Protein 6XJ6 (pdb70)

Nearest PDB structures (foldseek):
  6xj6-assembly1_A  TM=1.004E+00  e=5.005E-62  Campylobacter jejuni subsp. jejuni 81-176
  6xj7-assembly2_B  TM=9.807E-01  e=6.276E-58  Campylobacter jejuni subsp. jejuni 81-176
  4y4v-assembly1_A  TM=9.297E-01  e=5.051E-32  Helicobacter pylori 26695
  8ikr-assembly1_A  TM=6.208E-01  e=3.956E-08  Escherichia coli 908519
  3bb9-assembly1_A  TM=7.121E-01  e=6.785E-02  Shewanella frigidimarina NCIMB 400

Organism: Campylobacter jejuni subsp. jejuni serotype O:23/36 (strain 81-176) (NCBI:txid354242)

Radius of gyration: 20.13 Å; Cα contacts (8 Å, |Δi|>4): 647; chains: 1; bounding box: 51×55×45 Å

Secondary structure (DSSP, 8-state):
-TT-HHHHHHHHTT---TT-EESS-EEEEEEETTTTEEEEEEEETTEEEEEEEEES-B--BSS---STTS-BPPPEEEEB---B--S-GGG-S-BEEB--S-HHHHHTT------EEE---TT-----TTTSTT-EE--HHHHHHHHHHHTTS-EEEEEESSS-----HHHHHHHHHHHHHHHHHHHTT-HHHHHTTB-TTT---TT---HHHHHHHHHHHHTT------EEEEEEEEE---SSS--EEEEEEEEEEEETTEEEEEEEEEEEEE-TTS-EEEEEE-

Sequence (286 aa):
SHMQKDFWLSEIGDKNISLGYYDDNVAIVLTNKTDKILRVYSSYEDGKIRKDFEQKEIITGLMGDKKIEGDLKTPVGFYELGRKFNPGDPYYGPFAFATTYPNLLDKVQGKTGGGIWIHGYPLDGSRRLDEFKTRGCIALFNNNNLEKFAQVVQDKKVFVMTEEKEKIRAKKDQIASLLADLFTWKLAWTNSDTNTYLSFYDEQEEFKRFDKMKFEQFASMKKSIFSRKEDKKIKFSDINIISPYPNLENETMYRISFYEDYYTKNYQFRGDKILYVKIDSKGKMKILAEQ

Structure (mmCIF, N/CA/C/O backbone):
data_6XJ6
#
_entry.id   6XJ6
#
_cell.length_a   47.451
_cell.length_b   71.942
_cell.length_c   91.691
_cell.angle_alpha   90.000
_cell.angle_beta   90.000
_cell.angle_gamma   90.000
#
_symmetry.space_group_name_H-M   'P 21 21 21'
#
loop_
_entity.id
_entity.type
_entity.pdbx_description
1 polymer Pgp2
2 water water
#
loop_
_atom_site.group_PDB
_atom_site.id
_atom_site.type_symbol
_atom_site.label_atom_id
_atom_site.label_alt_id
_atom_site.label_comp_id
_atom_site.label_asym_id
_atom_site.label_entity_id
_atom_site.label_seq_id
_atom_site.pdbx_PDB_ins_code
_atom_site.Cartn_x
_atom_site.Cartn_y
_atom_site.Cartn_z
_atom_site.occupancy
_atom_site.B_iso_or_equiv
_atom_site.auth_seq_id
_atom_site.auth_comp_id
_atom_site.auth_asym_id
_atom_site.auth_atom_id
_atom_site.pdbx_PDB_model_num
ATOM 1 N N . SER A 1 2 ? 0.462 30.463 35.558 1.00 36.68 40 SER A N 1
ATOM 2 C CA . SER A 1 2 ? 1.659 31.260 35.312 1.00 33.57 40 SER A CA 1
ATOM 3 C C . SER A 1 2 ? 2.261 31.751 36.619 1.00 25.86 40 SER A C 1
ATOM 4 O O . SER A 1 2 ? 3.479 31.863 36.752 1.00 24.82 40 SER A O 1
ATOM 12 N N . HIS A 1 3 ? 1.399 32.050 37.589 1.00 26.74 41 HIS A N 1
ATOM 13 C CA . HIS A 1 3 ? 1.873 32.586 38.860 1.00 26.99 41 HIS A CA 1
ATOM 14 C C . HIS A 1 3 ? 2.722 31.595 39.642 1.00 24.42 41 HIS A C 1
ATOM 15 O O . HIS A 1 3 ? 3.390 31.999 40.599 1.00 23.23 41 HIS A O 1
ATOM 29 N N . MET A 1 4 ? 2.726 30.321 39.263 1.00 22.18 42 MET A N 1
ATOM 30 C CA . MET A 1 4 ? 3.565 29.335 39.925 1.00 20.49 42 MET A CA 1
ATOM 31 C C . MET A 1 4 ? 4.892 29.119 39.211 1.00 20.10 42 MET A C 1
ATOM 32 O O . MET A 1 4 ? 5.657 28.235 39.605 1.00 22.33 42 MET A O 1
ATOM 46 N N . GLN A 1 5 ? 5.190 29.910 38.181 1.00 19.82 43 GLN A N 1
ATOM 47 C CA . GLN A 1 5 ? 6.425 29.776 37.429 1.00 20.95 43 GLN A CA 1
ATOM 48 C C . GLN A 1 5 ? 7.350 30.945 37.746 1.00 19.73 43 GLN A C 1
ATOM 49 O O . GLN A 1 5 ? 6.970 32.110 37.592 1.00 21.19 43 GLN A O 1
ATOM 63 N N . LYS A 1 6 ? 8.570 30.627 38.177 1.00 20.87 44 LYS A N 1
ATOM 64 C CA . LYS A 1 6 ? 9.555 31.663 38.464 1.00 19.30 44 LYS A CA 1
ATOM 65 C C . LYS A 1 6 ? 9.743 32.608 37.283 1.00 20.30 44 LYS A C 1
ATOM 66 O O . LYS A 1 6 ? 9.864 33.826 37.463 1.00 19.22 44 LYS A O 1
ATOM 85 N N . ASP A 1 7 ? 9.794 32.071 36.065 1.00 19.85 45 ASP A N 1
ATOM 86 C CA . ASP A 1 7 ? 10.114 32.921 34.927 1.00 19.66 45 ASP A CA 1
ATOM 87 C C . ASP A 1 7 ? 8.991 33.891 34.598 1.00 19.05 45 ASP A C 1
ATOM 88 O O . ASP A 1 7 ? 9.248 34.937 33.989 1.00 21.39 45 ASP A O 1
ATOM 97 N N . PHE A 1 8 ? 7.753 33.574 34.977 1.00 21.06 46 PHE A N 1
ATOM 98 C CA . PHE A 1 8 ? 6.692 34.560 34.844 1.00 19.58 46 PHE A CA 1
ATOM 99 C C . PHE A 1 8 ? 7.009 35.782 35.691 1.00 18.64 46 PHE A C 1
ATOM 100 O O . PHE A 1 8 ? 6.910 36.925 35.229 1.00 21.24 46 PHE A O 1
ATOM 117 N N . TRP A 1 9 ? 7.415 35.553 36.939 1.00 18.63 47 TRP A N 1
ATOM 118 C CA . TRP A 1 9 ? 7.729 36.664 37.823 1.00 17.82 47 TRP A CA 1
ATOM 119 C C . TRP A 1 9 ? 8.987 37.398 37.381 1.00 19.16 47 TRP A C 1
ATOM 120 O O . TRP A 1 9 ? 9.067 38.622 37.513 1.00 21.18 47 TRP A O 1
ATOM 141 N N . LEU A 1 10 ? 9.977 36.682 36.843 1.00 19.83 48 LEU A N 1
ATOM 142 C CA . LEU A 1 10 ? 11.136 37.375 36.291 1.00 21.03 48 LEU A CA 1
ATOM 143 C C . LEU A 1 10 ? 10.705 38.357 35.213 1.00 21.13 48 LEU A C 1
ATOM 144 O O . LEU A 1 10 ? 11.191 39.492 35.165 1.00 23.10 48 LEU A O 1
ATOM 160 N N . SER A 1 11 ? 9.772 37.940 34.356 1.00 21.64 49 SER A N 1
ATOM 161 C CA . SER A 1 11 ? 9.278 38.816 33.300 1.00 22.10 49 SER A CA 1
ATOM 162 C C . SER A 1 11 ? 8.527 40.007 33.882 1.00 22.98 49 SER A C 1
ATOM 163 O O . SER A 1 11 ? 8.693 41.141 33.416 1.00 25.84 49 SER A O 1
ATOM 171 N N . GLU A 1 12 ? 7.702 39.770 34.907 1.00 22.37 50 GLU A N 1
ATOM 172 C CA . GLU A 1 12 ? 6.958 40.858 35.530 1.00 23.79 50 GLU A CA 1
ATOM 173 C C . GLU A 1 12 ? 7.897 41.863 36.181 1.00 21.95 50 GLU A C 1
ATOM 174 O O . GLU A 1 12 ? 7.676 43.078 36.092 1.00 24.79 50 GLU A O 1
ATOM 186 N N . ILE A 1 13 ? 8.945 41.374 36.848 1.00 22.18 51 ILE A N 1
ATOM 187 C CA . ILE A 1 13 ? 9.901 42.262 37.502 1.00 21.84 51 ILE A CA 1
ATOM 188 C C . ILE A 1 13 ? 10.673 43.069 36.469 1.00 24.16 51 ILE A C 1
ATOM 189 O O . ILE A 1 13 ? 10.923 44.266 36.656 1.00 25.65 51 ILE A O 1
ATOM 205 N N . GLY A 1 14 ? 11.070 42.430 35.373 1.00 26.14 52 GLY A N 1
ATOM 206 C CA . GLY A 1 14 ? 11.802 43.143 34.344 1.00 27.85 52 GLY A CA 1
ATOM 207 C C . GLY A 1 14 ? 13.056 43.785 34.897 1.00 26.48 52 GLY A C 1
ATOM 208 O O . GLY A 1 14 ? 13.805 43.185 35.676 1.00 26.19 52 GLY A O 1
ATOM 212 N N . ASP A 1 15 ? 13.289 45.034 34.497 1.00 29.24 53 ASP A N 1
ATOM 213 C CA . ASP A 1 15 ? 14.475 45.775 34.900 1.00 29.26 53 ASP A CA 1
ATOM 214 C C . ASP A 1 15 ? 14.229 46.652 36.121 1.00 27.77 53 ASP A C 1
ATOM 215 O O . ASP A 1 15 ? 15.021 47.558 36.394 1.00 28.99 53 ASP A O 1
ATOM 224 N N . LYS A 1 16 ? 13.156 46.396 36.863 1.00 23.96 54 LYS A N 1
ATOM 225 C CA . LYS A 1 16 ? 12.852 47.200 38.037 1.00 22.18 54 LYS A CA 1
ATOM 226 C C . LYS A 1 16 ? 13.938 47.050 39.094 1.00 22.60 54 LYS A C 1
ATOM 227 O O . LYS A 1 16 ? 14.571 46.000 39.227 1.00 23.41 54 LYS A O 1
ATOM 246 N N . ASN A 1 17 ? 14.150 48.124 39.849 1.00 21.32 55 ASN A N 1
ATOM 247 C CA . ASN A 1 17 ? 15.059 48.094 40.989 1.00 20.79 55 ASN A CA 1
ATOM 248 C C . ASN A 1 17 ? 14.287 47.514 42.165 1.00 20.90 55 ASN A C 1
ATOM 249 O O . ASN A 1 17 ? 13.499 48.209 42.813 1.00 19.64 55 ASN A O 1
ATOM 260 N N . ILE A 1 18 ? 14.501 46.228 42.424 1.00 20.19 56 ILE A N 1
ATOM 261 C CA . ILE A 1 18 ? 13.840 45.527 43.514 1.00 18.72 56 ILE A CA 1
ATOM 262 C C . ILE A 1 18 ? 14.785 45.310 44.695 1.00 19.43 56 ILE A C 1
ATOM 263 O O . ILE A 1 18 ? 14.491 44.514 45.589 1.00 19.20 56 ILE A O 1
ATOM 279 N N . SER A 1 19 ? 15.907 46.032 44.727 1.00 19.04 57 SER A N 1
ATOM 280 C CA . SER A 1 19 ? 16.946 45.768 45.721 1.00 18.80 57 SER A CA 1
ATOM 281 C C . SER A 1 19 ? 16.463 45.993 47.151 1.00 17.95 57 SER A C 1
ATOM 282 O O . SER A 1 19 ? 16.994 45.375 48.083 1.00 18.98 57 SER A O 1
ATOM 290 N N . LEU A 1 20 ? 15.495 46.887 47.356 1.00 18.47 58 LEU A N 1
ATOM 291 C CA . LEU A 1 20 ? 14.903 47.090 48.674 1.00 16.95 58 LEU A CA 1
ATOM 292 C C . LEU A 1 20 ? 13.533 46.441 48.796 1.00 15.98 58 LEU A C 1
ATOM 293 O O . LEU A 1 20 ? 12.802 46.726 49.755 1.00 15.86 58 LEU A O 1
ATOM 309 N N . GLY A 1 21 ? 13.188 45.565 47.866 1.00 15.06 59 GLY A N 1
ATOM 310 C CA . GLY A 1 21 ? 11.906 44.892 47.841 1.00 15.81 59 GLY A CA 1
ATOM 311 C C . GLY A 1 21 ? 11.148 45.162 46.552 1.00 14.97 59 GLY A C 1
ATOM 312 O O . GLY A 1 21 ? 11.470 46.058 45.774 1.00 16.71 59 GLY A O 1
ATOM 316 N N . TYR A 1 22 ? 10.108 44.356 46.362 1.00 15.67 60 TYR A N 1
ATOM 317 C CA . TYR A 1 22 ? 9.193 44.447 45.230 1.00 15.91 60 TYR A CA 1
ATOM 318 C C . TYR A 1 22 ? 7.811 44.693 45.820 1.00 16.36 60 TYR A C 1
ATOM 319 O O . TYR A 1 22 ? 7.305 43.860 46.581 1.00 16.97 60 TYR A O 1
ATOM 337 N N . TYR A 1 23 ? 7.222 45.844 45.504 1.00 16.70 61 TYR A N 1
ATOM 338 C CA . TYR A 1 23 ? 6.017 46.324 46.166 1.00 16.54 61 TYR A CA 1
ATOM 339 C C . TYR A 1 23 ? 4.897 46.549 45.160 1.00 17.87 61 TYR A C 1
ATOM 340 O O . TYR A 1 23 ? 5.116 47.068 44.060 1.00 20.17 61 TYR A O 1
ATOM 358 N N . ASP A 1 24 ? 3.680 46.198 45.567 1.00 18.61 62 ASP A N 1
ATOM 359 C CA . ASP A 1 24 ? 2.543 46.333 44.667 1.00 19.38 62 ASP A CA 1
ATOM 360 C C . ASP A 1 24 ? 2.194 47.792 44.403 1.00 21.37 62 ASP A C 1
ATOM 361 O O . ASP A 1 24 ? 1.712 48.121 43.314 1.00 25.80 62 ASP A O 1
ATOM 370 N N . ASP A 1 25 ? 2.444 48.680 45.365 1.00 24.50 63 ASP A N 1
ATOM 371 C CA . ASP A 1 25 ? 2.185 50.105 45.207 1.00 27.58 63 ASP A CA 1
ATOM 372 C C . ASP A 1 25 ? 3.348 50.878 45.821 1.00 24.80 63 ASP A C 1
ATOM 373 O O . ASP A 1 25 ? 4.326 50.292 46.296 1.00 23.64 63 ASP A O 1
ATOM 382 N N . ASN A 1 26 ? 3.240 52.205 45.797 1.00 22.33 64 ASN A N 1
ATOM 383 C CA . ASN A 1 26 ? 4.313 53.075 46.262 1.00 21.15 64 ASN A CA 1
ATOM 384 C C . ASN A 1 26 ? 4.513 52.943 47.763 1.00 20.54 64 ASN A C 1
ATOM 385 O O . ASN A 1 26 ? 3.552 52.908 48.534 1.00 22.16 64 ASN A O 1
ATOM 396 N N . VAL A 1 27 ? 5.778 52.911 48.174 1.00 18.58 65 VAL A N 1
ATOM 397 C CA . VAL A 1 27 ? 6.157 52.830 49.577 1.00 18.08 65 VAL A CA 1
ATOM 398 C C . VAL A 1 27 ? 7.417 53.659 49.781 1.00 17.28 65 VAL A C 1
ATOM 399 O O . VAL A 1 27 ? 8.089 54.065 48.833 1.00 20.68 65 VAL A O 1
ATOM 412 N N . ALA A 1 28 ? 7.733 53.900 51.043 1.00 17.15 66 ALA A N 1
ATOM 413 C CA . ALA A 1 28 ? 9.025 54.429 51.435 1.00 17.33 66 ALA A CA 1
ATOM 414 C C . ALA A 1 28 ? 9.709 53.402 52.321 1.00 15.65 66 ALA A C 1
ATOM 415 O O . ALA A 1 28 ? 9.053 52.697 53.096 1.00 16.73 66 ALA A O 1
ATOM 422 N N . ILE A 1 29 ? 11.030 53.323 52.203 1.00 16.21 67 ILE A N 1
ATOM 423 C CA . ILE A 1 29 ? 11.836 52.420 53.016 1.00 16.91 67 ILE A CA 1
ATOM 424 C C . ILE A 1 29 ? 12.853 53.249 53.785 1.00 14.64 67 ILE A C 1
ATOM 425 O O . ILE A 1 29 ? 13.677 53.943 53.179 1.00 16.21 67 ILE A O 1
ATOM 441 N N . VAL A 1 30 ? 12.803 53.164 55.113 1.00 13.84 68 VAL A N 1
ATOM 442 C CA . VAL A 1 30 ? 13.784 53.788 55.993 1.00 13.85 68 VAL A CA 1
ATOM 443 C C . VAL A 1 30 ? 14.871 52.745 56.227 1.00 14.44 68 VAL A C 1
ATOM 444 O O . VAL A 1 30 ? 14.656 51.762 56.943 1.00 14.23 68 VAL A O 1
ATOM 457 N N . LEU A 1 31 ? 16.031 52.952 55.615 1.00 14.85 69 LEU A N 1
ATOM 458 C CA . LEU A 1 31 ? 17.137 52.006 55.659 1.00 14.97 69 LEU A CA 1
ATOM 459 C C . LEU A 1 31 ? 18.198 52.548 56.606 1.00 14.48 69 LEU A C 1
ATOM 460 O O . LEU A 1 31 ? 18.767 53.618 56.359 1.00 16.47 69 LEU A O 1
ATOM 476 N N . THR A 1 32 ? 18.458 51.811 57.686 1.00 15.91 70 THR A N 1
ATOM 477 C CA . THR A 1 32 ? 19.481 52.162 58.660 1.00 16.06 70 THR A CA 1
ATOM 478 C C . THR A 1 32 ? 20.532 51.063 58.699 1.00 16.69 70 THR A C 1
ATOM 479 O O . THR A 1 32 ? 20.197 49.875 58.714 1.00 16.81 70 THR A O 1
ATOM 490 N N . ASN A 1 33 ? 21.802 51.462 58.741 1.00 17.26 71 ASN A N 1
ATOM 491 C CA . ASN A 1 33 ? 22.905 50.530 58.943 1.00 17.57 71 ASN A CA 1
ATOM 492 C C . ASN A 1 33 ? 23.579 50.860 60.268 1.00 17.70 71 ASN A C 1
ATOM 493 O O . ASN A 1 33 ? 24.112 51.962 60.442 1.00 18.81 71 ASN A O 1
ATOM 504 N N . LYS A 1 34 ? 23.549 49.908 61.207 1.00 17.10 72 LYS A N 1
ATOM 505 C CA . LYS A 1 34 ? 24.060 50.172 62.550 1.00 16.57 72 LYS A CA 1
ATOM 506 C C . LYS A 1 34 ? 25.575 50.321 62.601 1.00 19.87 72 LYS A C 1
ATOM 507 O O . LYS A 1 34 ? 26.083 50.922 63.552 1.00 21.83 72 LYS A O 1
ATOM 526 N N . THR A 1 35 ? 26.308 49.767 61.632 1.00 21.20 73 THR A N 1
ATOM 527 C CA . THR A 1 35 ? 27.757 49.947 61.601 1.00 21.35 73 THR A CA 1
ATOM 528 C C . THR A 1 35 ? 28.123 51.275 60.951 1.00 20.76 73 THR A C 1
ATOM 529 O O . THR A 1 35 ? 28.979 52.010 61.458 1.00 23.55 73 THR A O 1
ATOM 540 N N . ASP A 1 36 ? 27.486 51.594 59.820 1.00 22.03 74 ASP A N 1
ATOM 541 C CA . ASP A 1 36 ? 27.807 52.817 59.095 1.00 23.67 74 ASP A CA 1
ATOM 542 C C . ASP A 1 36 ? 27.267 54.057 59.792 1.00 21.84 74 ASP A C 1
ATOM 543 O O . ASP A 1 36 ? 27.740 55.166 59.522 1.00 25.20 74 ASP A O 1
ATOM 552 N N . LYS A 1 37 ? 26.287 53.892 60.679 1.00 20.58 75 LYS A N 1
ATOM 553 C CA . LYS A 1 37 ? 25.596 55.014 61.314 1.00 20.89 75 LYS A CA 1
ATOM 554 C C . LYS A 1 37 ? 25.004 55.957 60.267 1.00 21.23 75 LYS A C 1
ATOM 555 O O . LYS A 1 37 ? 25.101 57.182 60.371 1.00 22.55 75 LYS A O 1
ATOM 574 N N . ILE A 1 38 ? 24.359 55.369 59.260 1.00 20.02 76 ILE A N 1
ATOM 575 C CA . ILE A 1 38 ? 23.684 56.120 58.211 1.00 19.84 76 ILE A CA 1
ATOM 576 C C . ILE A 1 38 ? 22.236 55.666 58.165 1.00 19.98 76 ILE A C 1
ATOM 577 O O . ILE A 1 38 ? 21.958 54.461 58.183 1.00 19.86 76 ILE A O 1
ATOM 593 N N . LEU A 1 39 ? 21.323 56.629 58.113 1.00 17.86 77 LEU A N 1
ATOM 594 C CA . LEU A 1 39 ? 19.914 56.381 57.852 1.00 17.08 77 LEU A CA 1
ATOM 595 C C . LEU A 1 39 ? 19.540 57.094 56.561 1.00 17.33 77 LEU A C 1
ATOM 596 O O . LEU A 1 39 ? 19.875 58.271 56.374 1.00 19.04 77 LEU A O 1
ATOM 612 N N . ARG A 1 40 ? 18.870 56.373 55.666 1.00 17.16 78 ARG A N 1
ATOM 613 C CA . ARG A 1 40 ? 18.384 56.928 54.413 1.00 17.26 78 ARG A CA 1
ATOM 614 C C . ARG A 1 40 ? 16.916 56.567 54.267 1.00 18.66 78 ARG A C 1
ATOM 615 O O . ARG A 1 40 ? 16.469 55.536 54.769 1.00 19.03 78 ARG A O 1
ATOM 636 N N . VAL A 1 41 ? 16.156 57.440 53.614 1.00 17.56 79 VAL A N 1
ATOM 637 C CA . VAL A 1 41 ? 14.782 57.138 53.238 1.00 16.83 79 VAL A CA 1
ATOM 638 C C . VAL A 1 41 ? 14.717 57.066 51.725 1.00 17.74 79 VAL A C 1
ATOM 639 O O . VAL A 1 41 ? 15.117 58.009 51.027 1.00 18.14 79 VAL A O 1
ATOM 652 N N . TYR A 1 42 ? 14.211 55.950 51.225 1.00 17.33 80 TYR A N 1
ATOM 653 C CA . TYR A 1 42 ? 14.054 55.734 49.799 1.00 18.39 80 TYR A CA 1
ATOM 654 C C . TYR A 1 42 ? 12.580 55.614 49.465 1.00 18.62 80 TYR A C 1
ATOM 655 O O . TYR A 1 42 ? 11.830 54.941 50.170 1.00 20.12 80 TYR A O 1
ATOM 673 N N A SER A 1 43 ? 12.164 56.288 48.397 0.58 18.11 81 SER A N 1
ATOM 674 N N B SER A 1 43 ? 12.174 56.251 48.371 0.42 18.04 81 SER A N 1
ATOM 675 C CA A SER A 1 43 ? 10.844 56.079 47.829 0.58 20.81 81 SER A CA 1
ATOM 676 C CA B SER A 1 43 ? 10.834 56.093 47.823 0.42 18.94 81 SER A CA 1
ATOM 677 C C A SER A 1 43 ? 10.941 55.025 46.735 0.58 21.08 81 SER A C 1
ATOM 678 C C B SER A 1 43 ? 10.879 55.094 46.676 0.42 19.54 81 SER A C 1
ATOM 679 O O A SER A 1 43 ? 11.910 54.991 45.972 0.58 24.01 81 SER A O 1
ATOM 680 O O B SER A 1 43 ? 11.755 55.176 45.808 0.42 20.65 81 SER A O 1
ATOM 695 N N . TYR A 1 44 ? 9.937 54.157 46.677 1.00 18.60 82 TYR A N 1
ATOM 696 C CA . TYR A 1 44 ? 9.821 53.141 45.642 1.00 18.77 82 TYR A CA 1
ATOM 697 C C . TYR A 1 44 ? 8.557 53.442 44.862 1.00 20.71 82 TYR A C 1
ATOM 698 O O . TYR A 1 44 ? 7.474 53.519 45.449 1.00 20.83 82 TYR A O 1
ATOM 717 N N . GLU A 1 45 ? 8.699 53.623 43.547 1.00 21.56 83 GLU A N 1
ATOM 718 C CA . GLU A 1 45 ? 7.572 53.859 42.647 1.00 24.67 83 GLU A CA 1
ATOM 719 C C . GLU A 1 45 ? 7.758 52.957 41.432 1.00 21.16 83 GLU A C 1
ATOM 720 O O . GLU A 1 45 ? 8.598 53.241 40.576 1.00 24.58 83 GLU A O 1
ATOM 732 N N . ASP A 1 46 ? 7.001 51.862 41.378 1.00 24.45 84 ASP A N 1
ATOM 733 C CA . ASP A 1 46 ? 7.019 50.939 40.238 1.00 27.96 84 ASP A CA 1
ATOM 734 C C . ASP A 1 46 ? 8.447 50.565 39.837 1.00 26.50 84 ASP A C 1
ATOM 735 O O . ASP A 1 46 ? 8.816 50.568 38.662 1.00 26.76 84 ASP A O 1
ATOM 744 N N . GLY A 1 47 ? 9.257 50.229 40.835 1.00 24.34 85 GLY A N 1
ATOM 745 C CA . GLY A 1 47 ? 10.598 49.761 40.567 1.00 25.07 85 GLY A CA 1
ATOM 746 C C . GLY A 1 47 ? 11.626 50.844 40.355 1.00 23.48 85 GLY A C 1
ATOM 747 O O . GLY A 1 47 ? 12.773 50.528 40.017 1.00 25.17 85 GLY A O 1
ATOM 751 N N . LYS A 1 48 ? 11.255 52.108 40.526 1.00 22.58 86 LYS A N 1
ATOM 752 C CA . LYS A 1 48 ? 12.208 53.206 40.536 1.00 23.15 86 LYS A CA 1
ATOM 753 C C . LYS A 1 48 ? 12.435 53.628 41.978 1.00 23.29 86 LYS A C 1
ATOM 754 O O . LYS A 1 48 ? 11.475 53.881 42.712 1.00 24.17 86 LYS A O 1
ATOM 773 N N . ILE A 1 49 ? 13.701 53.688 42.379 1.00 22.94 87 ILE A N 1
ATOM 774 C CA . ILE A 1 49 ? 14.098 54.076 43.726 1.00 23.24 87 ILE A CA 1
ATOM 775 C C . ILE A 1 49 ? 14.662 55.485 43.673 1.00 22.37 87 ILE A C 1
ATOM 776 O O . ILE A 1 49 ? 15.437 55.820 42.770 1.00 26.06 87 ILE A O 1
ATOM 792 N N . ARG A 1 50 ? 14.295 56.303 44.659 1.00 22.89 88 ARG A N 1
ATOM 793 C CA . ARG A 1 50 ? 14.817 57.655 44.784 1.00 23.36 88 ARG A CA 1
ATOM 794 C C . ARG A 1 50 ? 15.163 57.903 46.242 1.00 22.64 88 ARG A C 1
ATOM 795 O O . ARG A 1 50 ? 14.354 57.613 47.128 1.00 21.16 88 ARG A O 1
ATOM 816 N N . LYS A 1 51 ? 16.359 58.430 46.493 1.00 22.87 89 LYS A N 1
ATOM 817 C CA . LYS A 1 51 ? 16.763 58.776 47.851 1.00 21.71 89 LYS A CA 1
ATOM 818 C C . LYS A 1 51 ? 16.179 60.136 48.212 1.00 20.80 89 LYS A C 1
ATOM 819 O O . LYS A 1 51 ? 16.508 61.149 47.581 1.00 24.41 89 LYS A O 1
ATOM 838 N N . ASP A 1 52 ? 15.310 60.154 49.228 1.00 21.68 90 ASP A N 1
ATOM 839 C CA . ASP A 1 52 ? 14.609 61.359 49.643 1.00 21.78 90 ASP A CA 1
ATOM 840 C C . ASP A 1 52 ? 15.153 61.970 50.922 1.00 22.16 90 ASP A C 1
ATOM 841 O O . ASP A 1 52 ? 14.833 63.124 51.217 1.00 24.04 90 ASP A O 1
ATOM 850 N N . PHE A 1 53 ? 15.955 61.232 51.682 1.00 20.74 91 PHE A N 1
ATOM 851 C CA . PHE A 1 53 ? 16.483 61.724 52.943 1.00 19.47 91 PHE A CA 1
ATOM 852 C C . PHE A 1 53 ? 17.737 60.935 53.283 1.00 19.82 91 PHE A C 1
ATOM 853 O O . PHE A 1 53 ? 17.847 59.742 52.975 1.00 18.20 91 PHE A O 1
ATOM 870 N N . GLU A 1 54 ? 18.678 61.615 53.927 1.00 19.29 92 GLU A N 1
ATOM 871 C CA . GLU A 1 54 ? 19.877 60.955 54.409 1.00 19.97 92 GLU A CA 1
ATOM 872 C C . GLU A 1 54 ? 20.431 61.726 55.595 1.00 19.71 92 GLU A C 1
ATOM 873 O O . GLU A 1 54 ? 20.486 62.960 55.572 1.00 21.37 92 GLU A O 1
ATOM 885 N N . GLN A 1 55 ? 20.843 60.994 56.628 1.00 18.55 93 GLN A N 1
ATOM 886 C CA . GLN A 1 55 ? 21.696 61.573 57.658 1.00 20.36 93 GLN A CA 1
ATOM 887 C C . GLN A 1 55 ? 22.804 60.590 57.993 1.00 20.30 93 GLN A C 1
ATOM 888 O O . GLN A 1 55 ? 22.547 59.399 58.193 1.00 20.02 93 GLN A O 1
ATOM 902 N N . LYS A 1 56 ? 24.028 61.100 58.055 1.00 22.92 94 LYS A N 1
ATOM 903 C CA . LYS A 1 56 ? 25.172 60.327 58.507 1.00 23.46 94 LYS A CA 1
ATOM 904 C C . LYS A 1 56 ? 25.442 60.636 59.978 1.00 24.27 94 LYS A C 1
ATOM 905 O O . LYS A 1 56 ? 24.903 61.586 60.552 1.00 24.15 94 LYS A O 1
ATOM 924 N N . GLU A 1 57 ? 26.267 59.792 60.597 1.00 26.83 95 GLU A N 1
ATOM 925 C CA . GLU A 1 57 ? 26.646 59.955 62.003 1.00 26.87 95 GLU A CA 1
ATOM 926 C C . GLU A 1 57 ? 25.426 59.946 62.932 1.00 24.47 95 GLU A C 1
ATOM 927 O O . GLU A 1 57 ? 25.349 60.706 63.901 1.00 26.81 95 GLU A O 1
ATOM 939 N N . ILE A 1 58 ? 24.465 59.075 62.637 1.00 22.36 96 ILE A N 1
ATOM 940 C CA . ILE A 1 58 ? 23.303 58.891 63.501 1.00 21.35 96 ILE A CA 1
ATOM 941 C C . ILE A 1 58 ? 23.735 58.191 64.783 1.00 21.40 96 ILE A C 1
ATOM 942 O O . ILE A 1 58 ? 24.840 57.643 64.865 1.00 22.54 96 ILE A O 1
ATOM 958 N N . ILE A 1 59 ? 22.852 58.176 65.777 1.00 20.31 97 ILE A N 1
ATOM 959 C CA . ILE A 1 59 ? 23.034 57.382 66.988 1.00 21.44 97 ILE A CA 1
ATOM 960 C C . ILE A 1 59 ? 21.982 56.281 66.998 1.00 20.59 97 ILE A C 1
ATOM 961 O O . ILE A 1 59 ? 20.774 56.560 67.011 1.00 20.82 97 ILE A O 1
ATOM 977 N N . THR A 1 60 ? 22.439 55.035 66.990 1.00 19.58 98 THR A N 1
ATOM 978 C CA . THR A 1 60 ? 21.592 53.880 67.250 1.00 18.58 98 THR A CA 1
ATOM 979 C C . THR A 1 60 ? 21.889 53.327 68.638 1.00 19.01 98 THR A C 1
ATOM 980 O O . THR A 1 60 ? 22.786 53.790 69.353 1.00 22.05 98 THR A O 1
ATOM 991 N N . GLY A 1 61 ? 21.118 52.313 69.007 1.00 18.49 99 GLY A N 1
ATOM 992 C CA . GLY A 1 61 ? 21.421 51.522 70.170 1.00 20.50 99 GLY A CA 1
ATOM 993 C C . GLY A 1 61 ? 22.583 50.588 69.897 1.00 19.29 99 GLY A C 1
ATOM 994 O O . GLY A 1 61 ? 23.283 50.673 68.886 1.00 20.16 99 GLY A O 1
ATOM 998 N N . LEU A 1 62 ? 22.766 49.652 70.821 1.00 20.45 100 LEU A N 1
ATOM 999 C CA . LEU A 1 62 ? 23.945 48.806 70.817 1.00 21.63 100 LEU A CA 1
ATOM 1000 C C . LEU A 1 62 ? 23.923 47.813 69.661 1.00 19.08 100 LEU A C 1
ATOM 1001 O O . LEU A 1 62 ? 22.869 47.452 69.113 1.00 17.66 100 LEU A O 1
ATOM 1017 N N . MET A 1 63 ? 25.125 47.373 69.298 1.00 20.70 101 MET A N 1
ATOM 1018 C CA . MET A 1 63 ? 25.300 46.347 68.289 1.00 21.37 101 MET A CA 1
ATOM 1019 C C . MET A 1 63 ? 24.824 44.997 68.816 1.00 20.47 101 MET A C 1
ATOM 1020 O O . MET A 1 63 ? 24.693 44.770 70.026 1.00 22.08 101 MET A O 1
ATOM 1034 N N . GLY A 1 64 ? 24.577 44.093 67.879 1.00 20.75 102 GLY A N 1
ATOM 1035 C CA . GLY A 1 64 ? 24.039 42.790 68.188 1.00 20.72 102 GLY A CA 1
ATOM 1036 C C . GLY A 1 64 ? 22.540 42.722 67.960 1.00 23.45 102 GLY A C 1
ATOM 1037 O O . GLY A 1 64 ? 21.832 43.729 67.940 1.00 24.09 102 GLY A O 1
ATOM 1041 N N . ASP A 1 65 ? 22.066 41.491 67.783 1.00 30.17 103 ASP A N 1
ATOM 1042 C CA . ASP A 1 65 ? 20.652 41.195 67.604 1.00 32.28 103 ASP A CA 1
ATOM 1043 C C . ASP A 1 65 ? 19.893 41.472 68.903 1.00 28.34 103 ASP A C 1
ATOM 1044 O O . ASP A 1 65 ? 20.259 40.960 69.965 1.00 28.51 103 ASP A O 1
ATOM 1053 N N . LYS A 1 66 ? 18.843 42.294 68.831 1.00 27.20 104 LYS A N 1
ATOM 1054 C CA . LYS A 1 66 ? 18.021 42.532 70.014 1.00 25.22 104 LYS A CA 1
ATOM 1055 C C . LYS A 1 66 ? 17.276 41.263 70.401 1.00 24.02 104 LYS A C 1
ATOM 1056 O O . LYS A 1 66 ? 16.768 40.535 69.545 1.00 25.35 104 LYS A O 1
ATOM 1075 N N . LYS A 1 67 ? 17.197 41.018 71.701 1.00 22.86 105 LYS A N 1
ATOM 1076 C CA . LYS A 1 67 ? 16.552 39.819 72.219 1.00 20.92 105 LYS A CA 1
ATOM 1077 C C . LYS A 1 67 ? 15.531 40.120 73.301 1.00 18.34 105 LYS A C 1
ATOM 1078 O O . LYS A 1 67 ? 14.492 39.458 73.359 1.00 19.76 105 LYS A O 1
ATOM 1097 N N . ILE A 1 68 ? 15.798 41.098 74.167 1.00 19.79 106 ILE A N 1
ATOM 1098 C CA . ILE A 1 68 ? 15.005 41.278 75.378 1.00 19.51 106 ILE A CA 1
ATOM 1099 C C . ILE A 1 68 ? 14.866 42.753 75.707 1.00 18.47 106 ILE A C 1
ATOM 1100 O O . ILE A 1 68 ? 15.699 43.584 75.335 1.00 19.71 106 ILE A O 1
ATOM 1116 N N . GLU A 1 69 ? 13.797 43.067 76.431 1.00 19.40 107 GLU A N 1
ATOM 1117 C CA . GLU A 1 69 ? 13.712 44.330 77.144 1.00 20.53 107 GLU A CA 1
ATOM 1118 C C . GLU A 1 69 ? 14.947 44.506 78.018 1.00 21.14 107 GLU A C 1
ATOM 1119 O O . GLU A 1 69 ? 15.288 43.631 78.823 1.00 23.16 107 GLU A O 1
ATOM 1131 N N . GLY A 1 70 ? 15.627 45.636 77.846 1.00 21.94 108 GLY A N 1
ATOM 1132 C CA . GLY A 1 70 ? 16.743 45.991 78.692 1.00 24.31 108 GLY A CA 1
ATOM 1133 C C . GLY A 1 70 ? 18.117 45.747 78.105 1.00 23.41 108 GLY A C 1
ATOM 1134 O O . GLY A 1 70 ? 19.110 46.146 78.729 1.00 24.78 108 GLY A O 1
ATOM 1138 N N . ASP A 1 71 ? 18.217 45.121 76.928 1.00 21.04 109 ASP A N 1
ATOM 1139 C CA . ASP A 1 71 ? 19.535 44.879 76.347 1.00 20.25 109 ASP A CA 1
ATOM 1140 C C . ASP A 1 71 ? 20.078 46.068 75.564 1.00 18.75 109 ASP A C 1
ATOM 1141 O O . ASP A 1 71 ? 21.245 46.035 75.162 1.00 21.62 109 ASP A O 1
ATOM 1150 N N . LEU A 1 72 ? 19.279 47.115 75.360 1.00 18.66 110 LEU A N 1
ATOM 1151 C CA . LEU A 1 72 ? 19.720 48.373 74.764 1.00 20.47 110 LEU A CA 1
ATOM 1152 C C . LEU A 1 72 ? 20.056 48.255 73.284 1.00 19.74 110 LEU A C 1
ATOM 1153 O O . LEU A 1 72 ? 20.570 49.216 72.690 1.00 18.99 110 LEU A O 1
ATOM 1169 N N . LYS A 1 73 ? 19.769 47.123 72.659 1.00 17.00 111 LYS A N 1
ATOM 1170 C CA . LYS A 1 73 ? 20.151 46.918 71.274 1.00 17.01 111 LYS A CA 1
ATOM 1171 C C . LYS A 1 73 ? 19.087 47.463 70.336 1.00 16.85 111 LYS A C 1
ATOM 1172 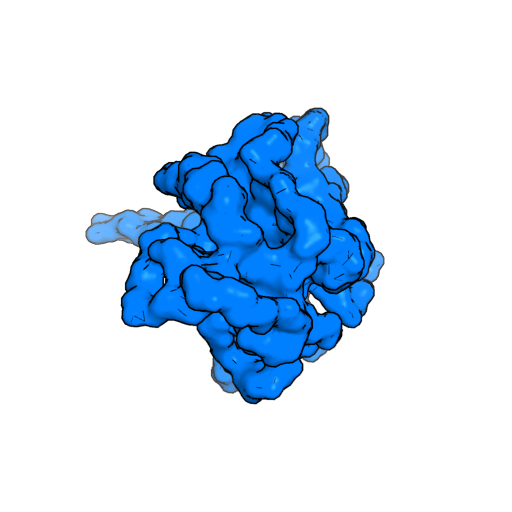O O . LYS A 1 73 ? 17.893 47.470 70.648 1.00 16.32 111 LYS A O 1
ATOM 1191 N N . THR A 1 74 ? 19.543 47.928 69.165 1.00 15.48 112 THR A N 1
ATOM 1192 C CA . THR A 1 74 ? 18.613 48.257 68.091 1.00 15.22 112 THR A CA 1
ATOM 1193 C C . THR A 1 74 ? 18.312 46.998 67.280 1.00 15.64 112 THR A C 1
ATOM 1194 O O . THR A 1 74 ? 19.247 46.310 66.845 1.00 16.86 112 THR A O 1
ATOM 1205 N N . PRO A 1 75 ? 17.042 46.658 67.074 1.00 14.56 113 PRO A N 1
ATOM 1206 C CA . PRO A 1 75 ? 16.727 45.433 66.330 1.00 15.35 113 PRO A CA 1
ATOM 1207 C C . PRO A 1 75 ? 17.134 45.492 64.866 1.00 14.00 113 PRO A C 1
ATOM 1208 O O . PRO A 1 75 ? 17.037 46.527 64.197 1.00 15.17 113 PRO A O 1
ATOM 1219 N N . VAL A 1 76 ? 17.577 44.341 64.384 1.00 13.11 114 VAL A N 1
ATOM 1220 C CA . VAL A 1 76 ? 17.925 44.110 62.990 1.00 13.79 114 VAL A CA 1
ATOM 1221 C C . VAL A 1 76 ? 16.768 43.361 62.346 1.00 13.52 114 VAL A C 1
ATOM 1222 O O . VAL A 1 76 ? 16.252 42.391 62.916 1.00 15.45 114 VAL A O 1
ATOM 1235 N N . GLY A 1 77 ? 16.342 43.811 61.170 1.00 13.73 115 GLY A N 1
ATOM 1236 C CA . GLY A 1 77 ? 15.271 43.142 60.465 1.00 13.27 115 GLY A CA 1
ATOM 1237 C C . GLY A 1 77 ? 14.456 44.126 59.654 1.00 11.98 115 GLY A C 1
ATOM 1238 O O . GLY A 1 77 ? 14.932 45.201 59.298 1.00 14.84 115 GLY A O 1
ATOM 1242 N N . PHE A 1 78 ? 13.216 43.724 59.381 1.00 13.11 116 PHE A N 1
ATOM 1243 C CA . PHE A 1 78 ? 12.297 44.501 58.560 1.00 13.25 116 PHE A CA 1
ATOM 1244 C C . PHE A 1 78 ? 11.024 44.734 59.356 1.00 14.01 116 PHE A C 1
ATOM 1245 O O . PHE A 1 78 ? 10.394 43.774 59.820 1.00 14.60 116 PHE A O 1
ATOM 1262 N N . TYR A 1 79 ? 10.654 46.005 59.497 1.00 14.03 117 TYR A N 1
ATOM 1263 C CA . TYR A 1 79 ? 9.577 46.471 60.354 1.00 13.20 117 TYR A CA 1
ATOM 1264 C C . TYR A 1 79 ? 8.751 47.498 59.587 1.00 13.65 117 TYR A C 1
ATOM 1265 O O . TYR A 1 79 ? 8.991 47.771 58.404 1.00 13.83 117 TYR A O 1
ATOM 1283 N N . GLU A 1 80 ? 7.766 48.066 60.267 1.00 14.34 118 GLU A N 1
ATOM 1284 C CA . GLU A 1 80 ? 6.981 49.166 59.740 1.00 13.70 118 GLU A CA 1
ATOM 1285 C C . GLU A 1 80 ? 7.106 50.360 60.671 1.00 14.00 118 GLU A C 1
ATOM 1286 O O . GLU A 1 80 ? 7.427 50.218 61.857 1.00 15.66 118 GLU A O 1
ATOM 1298 N N . LEU A 1 81 ? 6.854 51.541 60.114 1.00 15.84 119 LEU A N 1
ATOM 1299 C CA . LEU A 1 81 ? 6.916 52.791 60.858 1.00 14.31 119 LEU A CA 1
ATOM 1300 C C . LEU A 1 81 ? 5.522 53.388 60.997 1.00 16.27 119 LEU A C 1
ATOM 1301 O O . LEU A 1 81 ? 4.777 53.488 60.013 1.00 18.11 119 LEU A O 1
ATOM 1317 N N . GLY A 1 82 ? 5.178 53.783 62.224 1.00 15.92 120 GLY A N 1
ATOM 1318 C CA . GLY A 1 82 ? 3.924 54.450 62.491 1.00 17.44 120 GLY A CA 1
ATOM 1319 C C . GLY A 1 82 ? 3.997 55.944 62.229 1.00 17.40 120 GLY A C 1
ATOM 1320 O O . GLY A 1 82 ? 5.020 56.495 61.823 1.00 18.83 120 GLY A O 1
ATOM 1324 N N . ARG A 1 83 ? 2.875 56.609 62.487 1.00 17.42 121 ARG A N 1
ATOM 1325 C CA . ARG A 1 83 ? 2.736 58.024 62.185 1.00 18.84 121 ARG A CA 1
ATOM 1326 C C . ARG A 1 83 ? 3.449 58.874 63.231 1.00 18.59 121 ARG A C 1
ATOM 1327 O O . ARG A 1 83 ? 3.624 58.468 64.384 1.00 19.70 121 ARG A O 1
ATOM 1331 N N . LYS A 1 84 ? 3.863 60.068 62.811 1.00 20.36 122 LYS A N 1
ATOM 1332 C CA . LYS A 1 84 ? 4.460 61.033 63.724 1.00 18.78 122 LYS A CA 1
ATOM 1333 C C . LYS A 1 84 ? 3.586 61.198 64.960 1.00 21.37 122 LYS A C 1
ATOM 1334 O O . LYS A 1 84 ? 2.363 61.343 64.855 1.00 21.72 122 LYS A O 1
ATOM 1353 N N . PHE A 1 85 ? 4.216 61.176 66.135 1.00 21.41 123 PHE A N 1
ATOM 1354 C CA . PHE A 1 85 ? 3.501 61.410 67.380 1.00 21.27 123 PHE A CA 1
ATOM 1355 C C . PHE A 1 85 ? 4.371 62.220 68.331 1.00 21.39 123 PHE A C 1
ATOM 1356 O O . PHE A 1 85 ? 5.582 62.350 68.144 1.00 21.31 123 PHE A O 1
ATOM 1373 N N . ASN A 1 86 ? 3.724 62.774 69.354 1.00 23.52 124 ASN A N 1
ATOM 1374 C CA . ASN A 1 86 ? 4.389 63.612 70.349 1.00 23.94 124 ASN A CA 1
ATOM 1375 C C . ASN A 1 86 ? 4.534 62.866 71.669 1.00 23.54 124 ASN A C 1
ATOM 1376 O O . ASN A 1 86 ? 3.540 62.696 72.390 1.00 24.80 124 ASN A O 1
ATOM 1387 N N . PRO A 1 87 ? 5.736 62.419 72.035 1.00 23.85 125 PRO A N 1
ATOM 1388 C CA . PRO A 1 87 ? 5.901 61.742 73.333 1.00 24.64 125 PRO A CA 1
ATOM 1389 C C . PRO A 1 87 ? 5.507 62.591 74.534 1.00 25.52 125 PRO A C 1
ATOM 1390 O O . PRO A 1 87 ? 5.186 62.033 75.592 1.00 27.04 125 PRO A O 1
ATOM 1401 N N . GLY A 1 88 ? 5.530 63.914 74.418 1.00 28.99 126 GLY A N 1
ATOM 1402 C CA . GLY A 1 88 ? 5.225 64.753 75.560 1.00 31.80 126 GLY A CA 1
ATOM 1403 C C . GLY A 1 88 ? 6.347 64.856 76.563 1.00 34.41 126 GLY A C 1
ATOM 1404 O O . GLY A 1 88 ? 6.112 65.277 77.700 1.00 37.49 126 GLY A O 1
ATOM 1408 N N . ASP A 1 89 ? 7.558 64.483 76.172 1.00 31.42 127 ASP A N 1
ATOM 1409 C CA . ASP A 1 89 ? 8.747 64.546 77.008 1.00 30.20 127 ASP A CA 1
ATOM 1410 C C . ASP A 1 89 ? 9.863 65.104 76.133 1.00 28.25 127 ASP A C 1
ATOM 1411 O O . ASP A 1 89 ? 10.208 64.488 75.118 1.00 27.75 127 ASP A O 1
ATOM 1420 N N . PRO A 1 90 ? 10.443 66.262 76.471 1.00 30.83 128 PRO A N 1
ATOM 1421 C CA . PRO A 1 90 ? 11.427 66.881 75.568 1.00 30.45 128 PRO A CA 1
ATOM 1422 C C . PRO A 1 90 ? 12.690 66.067 75.391 1.00 29.56 128 PRO A C 1
ATOM 1423 O O . PRO A 1 90 ? 13.517 66.416 74.539 1.00 29.57 128 PRO A O 1
ATOM 1434 N N . TYR A 1 91 ? 12.872 65.005 76.175 1.00 27.02 129 TYR A N 1
ATOM 1435 C CA . TYR A 1 91 ? 14.040 64.155 76.010 1.00 26.23 129 TYR A CA 1
ATOM 1436 C C . TYR A 1 91 ? 14.115 63.581 74.603 1.00 23.91 129 TYR A C 1
ATOM 1437 O O . TYR A 1 91 ? 15.212 63.340 74.089 1.00 23.94 129 TYR A O 1
ATOM 1455 N N . TYR A 1 92 ? 12.969 63.364 73.964 1.00 23.51 130 TYR A N 1
ATOM 1456 C CA . TYR A 1 92 ? 12.918 62.704 72.664 1.00 22.06 130 TYR A CA 1
ATOM 1457 C C . TYR A 1 92 ? 13.014 63.671 71.495 1.00 22.25 130 TYR A C 1
ATOM 1458 O O . TYR A 1 92 ? 12.966 63.228 70.342 1.00 21.23 130 TYR A O 1
ATOM 1476 N N . GLY A 1 93 ? 13.167 64.964 71.754 1.00 24.33 131 GLY A N 1
ATOM 1477 C CA . GLY A 1 93 ? 13.152 65.945 70.698 1.00 26.02 131 GLY A CA 1
ATOM 1478 C C . GLY A 1 93 ? 11.739 66.388 70.369 1.00 25.80 131 GLY A C 1
ATOM 1479 O O . GLY A 1 93 ? 10.826 66.285 71.191 1.00 29.13 131 GLY A O 1
ATOM 1483 N N . PRO A 1 94 ? 11.528 66.884 69.147 1.00 25.94 132 PRO A N 1
ATOM 1484 C CA . PRO A 1 94 ? 10.223 67.486 68.825 1.00 26.63 132 PRO A CA 1
ATOM 1485 C C . PRO A 1 94 ? 9.103 66.480 68.625 1.00 25.76 132 PRO A C 1
ATOM 1486 O O . PRO A 1 94 ? 7.933 66.828 68.825 1.00 28.26 132 PRO A O 1
ATOM 1497 N N . PHE A 1 95 ? 9.421 65.251 68.229 1.00 24.03 133 PHE A N 1
ATOM 1498 C CA . PHE A 1 95 ? 8.410 64.235 67.968 1.00 22.77 133 PHE A CA 1
ATOM 1499 C C . PHE A 1 95 ? 9.105 62.924 67.637 1.00 19.63 133 PHE A C 1
ATOM 1500 O O . PHE A 1 95 ? 10.338 62.871 67.592 1.00 21.25 133 PHE A O 1
ATOM 1517 N N . ALA A 1 96 ? 8.328 61.868 67.398 1.00 18.82 134 ALA A N 1
ATOM 1518 C CA . ALA A 1 96 ? 8.875 60.527 67.262 1.00 17.51 134 ALA A CA 1
ATOM 1519 C C . ALA A 1 96 ? 8.002 59.713 66.322 1.00 17.65 134 ALA A C 1
ATOM 1520 O O . ALA A 1 96 ? 6.881 60.100 65.978 1.00 18.49 134 ALA A O 1
ATOM 1527 N N . PHE A 1 97 ? 8.535 58.559 65.927 1.00 16.56 135 PHE A N 1
ATOM 1528 C CA . PHE A 1 97 ? 7.860 57.611 65.052 1.00 16.01 135 PHE A CA 1
ATOM 1529 C C . PHE A 1 97 ? 8.157 56.222 65.594 1.00 16.36 135 PHE A C 1
ATOM 1530 O O . PHE A 1 97 ? 9.321 55.883 65.825 1.00 15.42 135 PHE A O 1
ATOM 1547 N N . ALA A 1 98 ? 7.127 55.413 65.794 1.00 15.99 136 ALA A N 1
ATOM 1548 C CA . ALA A 1 98 ? 7.327 54.112 66.418 1.00 16.01 136 ALA A CA 1
ATOM 1549 C C . ALA A 1 98 ? 7.502 53.034 65.359 1.00 14.73 136 ALA A C 1
ATOM 1550 O O . ALA A 1 98 ? 6.719 52.964 64.406 1.00 16.50 136 ALA A O 1
ATOM 1557 N N . THR A 1 99 ? 8.532 52.201 65.521 1.00 13.40 137 THR A N 1
ATOM 1558 C CA . THR A 1 99 ? 8.642 51.000 64.708 1.00 13.53 137 THR A CA 1
ATOM 1559 C C . THR A 1 99 ? 7.838 49.884 65.358 1.00 13.90 137 THR A C 1
ATOM 1560 O O . THR A 1 99 ? 7.468 49.953 66.533 1.00 15.36 137 THR A O 1
ATOM 1571 N N . THR A 1 100 ? 7.588 48.827 64.583 1.00 14.45 138 THR A N 1
ATOM 1572 C CA . THR A 1 100 ? 6.748 47.723 65.026 1.00 14.03 138 THR A CA 1
ATOM 1573 C C . THR A 1 100 ? 7.510 46.627 65.774 1.00 14.32 138 THR A C 1
ATOM 1574 O O . THR A 1 100 ? 6.982 45.519 65.919 1.00 16.06 138 THR A O 1
ATOM 1585 N N . TYR A 1 101 ? 8.716 46.898 66.262 1.00 12.50 139 TYR A N 1
ATOM 1586 C CA . TYR A 1 101 ? 9.396 45.898 67.078 1.00 13.62 139 TYR A CA 1
ATOM 1587 C C . TYR A 1 101 ? 8.584 45.627 68.346 1.00 13.35 139 TYR A C 1
ATOM 1588 O O . TYR A 1 101 ? 8.180 46.577 69.035 1.00 15.71 139 TYR A O 1
ATOM 1606 N N . PRO A 1 102 ? 8.358 44.359 68.713 1.00 14.94 140 PRO A N 1
ATOM 1607 C CA . PRO A 1 102 ? 8.747 43.116 68.044 1.00 14.24 140 PRO A CA 1
ATOM 1608 C C . PRO A 1 102 ? 7.728 42.701 66.999 1.00 13.97 140 PRO A C 1
ATOM 1609 O O . PRO A 1 102 ? 6.519 42.803 67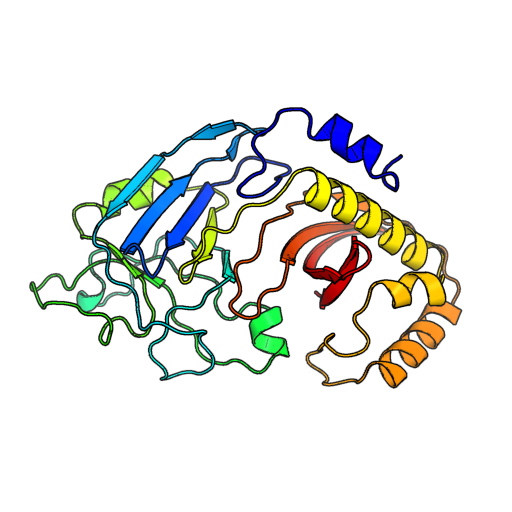.225 1.00 16.00 140 PRO A O 1
ATOM 1620 N N . ASN A 1 103 ? 8.217 42.244 65.851 1.00 13.94 141 ASN A N 1
ATOM 1621 C CA . ASN A 1 103 ? 7.329 41.719 64.830 1.00 15.53 141 ASN A CA 1
ATOM 1622 C C . ASN A 1 103 ? 6.987 40.264 65.151 1.00 14.94 141 ASN A C 1
ATOM 1623 O O . ASN A 1 103 ? 7.399 39.706 66.174 1.00 15.97 141 ASN A O 1
ATOM 1634 N N . LEU A 1 104 ? 6.196 39.645 64.280 1.00 15.43 142 LEU A N 1
ATOM 1635 C CA . LEU A 1 104 ? 5.724 38.291 64.557 1.00 15.70 142 LEU A CA 1
ATOM 1636 C C . LEU A 1 104 ? 6.886 37.313 64.694 1.00 16.76 142 LEU A C 1
ATOM 1637 O O . LEU A 1 104 ? 6.870 36.437 65.564 1.00 18.08 142 LEU A O 1
ATOM 1653 N N . LEU A 1 105 ? 7.893 37.424 63.828 1.00 14.79 143 LEU A N 1
ATOM 1654 C CA . LEU A 1 105 ? 9.035 36.520 63.920 1.00 14.13 143 LEU A CA 1
ATOM 1655 C C . LEU A 1 105 ? 9.763 36.706 65.245 1.00 14.45 143 LEU A C 1
ATOM 1656 O O . LEU A 1 105 ? 10.080 35.732 65.935 1.00 16.50 143 LEU A O 1
ATOM 1672 N N . ASP A 1 106 ? 10.032 37.956 65.615 1.00 14.87 144 ASP A N 1
ATOM 1673 C CA . ASP A 1 106 ? 10.592 38.247 66.930 1.00 15.88 144 ASP A CA 1
ATOM 1674 C C . ASP A 1 106 ? 9.780 37.570 68.023 1.00 17.01 144 ASP A C 1
ATOM 1675 O O . ASP A 1 106 ? 10.335 36.936 68.929 1.00 17.78 144 ASP A O 1
ATOM 1684 N N . LYS A 1 107 ? 8.454 37.709 67.965 1.00 18.02 145 LYS A N 1
ATOM 1685 C CA . LYS A 1 107 ? 7.614 37.199 69.046 1.00 19.64 145 LYS A CA 1
ATOM 1686 C C . LYS A 1 107 ? 7.671 35.680 69.128 1.00 19.30 145 LYS A C 1
ATOM 1687 O O . LYS A 1 107 ? 7.789 35.120 70.222 1.00 21.80 145 LYS A O 1
ATOM 1706 N N . VAL A 1 108 ? 7.557 34.986 67.992 1.00 20.44 146 VAL A N 1
ATOM 1707 C CA . VAL A 1 108 ? 7.545 33.528 68.057 1.00 21.15 146 VAL A CA 1
ATOM 1708 C C . VAL A 1 108 ? 8.913 32.981 68.439 1.00 20.99 146 VAL A C 1
ATOM 1709 O O . VAL A 1 108 ? 9.013 31.852 68.935 1.00 23.77 146 VAL A O 1
ATOM 1722 N N . GLN A 1 109 ? 9.968 33.756 68.222 1.00 20.37 147 GLN A N 1
ATOM 1723 C CA . GLN A 1 109 ? 11.296 33.394 68.691 1.00 22.09 147 GLN A CA 1
ATOM 1724 C C . GLN A 1 109 ? 11.499 33.706 70.164 1.00 22.31 147 GLN A C 1
ATOM 1725 O O . GLN A 1 109 ? 12.584 33.439 70.690 1.00 26.01 147 GLN A O 1
ATOM 1739 N N . GLY A 1 110 ? 10.492 34.260 70.828 1.00 22.21 148 GLY A N 1
ATOM 1740 C CA . GLY A 1 110 ? 10.563 34.544 72.246 1.00 22.94 148 GLY A CA 1
ATOM 1741 C C . GLY A 1 110 ? 11.199 35.867 72.610 1.00 21.88 148 GLY A C 1
ATOM 1742 O O . GLY A 1 110 ? 11.503 36.085 73.788 1.00 25.51 148 GLY A O 1
ATOM 1746 N N . LYS A 1 111 ? 11.421 36.751 71.645 1.00 20.29 149 LYS A N 1
ATOM 1747 C CA . LYS A 1 111 ? 12.017 38.040 71.942 1.00 19.91 149 LYS A CA 1
ATOM 1748 C C . LYS A 1 111 ? 11.023 38.931 72.673 1.00 21.32 149 LYS A C 1
ATOM 1749 O O . LYS A 1 111 ? 9.803 38.793 72.533 1.00 23.63 149 LYS A O 1
ATOM 1768 N N . THR A 1 112 ? 11.560 39.869 73.449 1.00 19.79 150 THR A N 1
ATOM 1769 C CA . THR A 1 112 ? 10.752 40.813 74.202 1.00 19.00 150 THR A CA 1
ATOM 1770 C C . THR A 1 112 ? 11.308 42.217 74.016 1.00 19.92 150 THR A C 1
ATOM 1771 O O . THR A 1 112 ? 12.334 42.432 73.361 1.00 20.63 150 THR A O 1
ATOM 1782 N N . GLY A 1 113 ? 10.620 43.171 74.605 1.00 20.68 151 GLY A N 1
ATOM 1783 C CA . GLY A 1 113 ? 10.973 44.564 74.475 1.00 22.05 151 GLY A CA 1
ATOM 1784 C C . GLY A 1 113 ? 9.983 45.303 73.596 1.00 18.74 151 GLY A C 1
ATOM 1785 O O . GLY A 1 113 ? 8.934 44.786 73.196 1.00 21.16 151 GLY A O 1
ATOM 1789 N N . GLY A 1 114 ? 10.355 46.533 73.279 1.00 19.44 152 GLY A N 1
ATOM 1790 C CA . GLY A 1 114 ? 9.464 47.437 72.589 1.00 18.09 152 GLY A CA 1
ATOM 1791 C C . GLY A 1 114 ? 10.015 48.842 72.677 1.00 16.57 152 GLY A C 1
ATOM 1792 O O . GLY A 1 114 ? 11.167 49.049 73.055 1.00 19.75 152 GLY A O 1
ATOM 1796 N N . GLY A 1 115 ? 9.169 49.802 72.322 1.00 17.86 153 GLY A N 1
ATOM 1797 C CA . GLY A 1 115 ? 9.577 51.193 72.399 1.00 18.08 153 GLY A CA 1
ATOM 1798 C C . GLY A 1 115 ? 10.764 51.515 71.521 1.00 16.74 153 GLY A C 1
ATOM 1799 O O . GLY A 1 115 ? 11.611 52.340 71.898 1.00 18.99 153 GLY A O 1
ATOM 1803 N N . ILE A 1 116 ? 10.847 50.888 70.350 1.00 15.89 154 ILE A N 1
ATOM 1804 C CA . ILE A 1 116 ? 11.907 51.158 69.391 1.00 15.16 154 ILE A CA 1
ATOM 1805 C C . ILE A 1 116 ? 11.366 52.191 68.415 1.00 15.92 154 ILE A C 1
ATOM 1806 O O . ILE A 1 116 ? 10.539 51.880 67.548 1.00 14.36 154 ILE A O 1
ATOM 1822 N N . TRP A 1 117 ? 11.827 53.425 68.575 1.00 14.21 155 TRP A N 1
ATOM 1823 C CA . TRP A 1 117 ? 11.335 54.573 67.840 1.00 13.73 155 TRP A CA 1
ATOM 1824 C C . TRP A 1 117 ? 12.481 55.225 67.086 1.00 15.08 155 TRP A C 1
ATOM 1825 O O . TRP A 1 117 ? 13.658 55.004 67.382 1.00 16.67 155 TRP A O 1
ATOM 1846 N N . ILE A 1 118 ? 12.109 56.036 66.100 1.00 14.18 156 ILE A N 1
ATOM 1847 C CA . ILE A 1 118 ? 12.983 57.046 65.527 1.00 15.80 156 ILE A CA 1
ATOM 1848 C C . ILE A 1 118 ? 12.562 58.373 66.138 1.00 18.30 156 ILE A C 1
ATOM 1849 O O . ILE A 1 118 ? 11.374 58.720 66.121 1.00 17.09 156 ILE A O 1
ATOM 1865 N N . HIS A 1 119 ? 13.516 59.107 66.699 1.00 16.53 157 HIS A N 1
ATOM 1866 C CA . HIS A 1 119 ? 13.187 60.362 67.361 1.00 17.12 157 HIS A CA 1
ATOM 1867 C C . HIS A 1 119 ? 14.400 61.282 67.288 1.00 18.34 157 HIS A C 1
ATOM 1868 O O . HIS A 1 119 ? 15.340 61.041 66.523 1.00 18.44 157 HIS A O 1
ATOM 1882 N N . GLY A 1 120 ? 14.364 62.359 68.073 1.00 19.17 158 GLY A N 1
ATOM 1883 C CA . GLY A 1 120 ? 15.396 63.357 68.070 1.00 19.88 158 GLY A CA 1
ATOM 1884 C C . GLY A 1 120 ? 16.225 63.353 69.335 1.00 21.13 158 GLY A C 1
ATOM 1885 O O . GLY A 1 120 ? 16.314 62.350 70.059 1.00 20.67 158 GLY A O 1
ATOM 1889 N N . TYR A 1 121 ? 16.839 64.499 69.610 1.00 24.88 159 TYR A N 1
ATOM 1890 C CA . TYR A 1 121 ? 17.740 64.692 70.730 1.00 25.15 159 TYR A CA 1
ATOM 1891 C C . TYR A 1 121 ? 17.064 65.508 71.821 1.00 25.61 159 TYR A C 1
ATOM 1892 O O . TYR A 1 121 ? 16.167 66.311 71.536 1.00 25.73 159 TYR A O 1
ATOM 1910 N N . PRO A 1 122 ? 17.480 65.336 73.076 1.00 26.15 160 PRO A N 1
ATOM 1911 C CA . PRO A 1 122 ? 16.936 66.161 74.157 1.00 26.61 160 PRO A CA 1
ATOM 1912 C C . PRO A 1 122 ? 17.019 67.640 73.818 1.00 29.41 160 PRO A C 1
ATOM 1913 O O . PRO A 1 122 ? 18.066 68.148 73.403 1.00 33.61 160 PRO A O 1
ATOM 1924 N N . LEU A 1 123 ? 15.892 68.331 73.985 1.00 30.96 161 LEU A N 1
ATOM 1925 C CA . LEU A 1 123 ? 15.839 69.751 73.667 1.00 33.59 161 LEU A CA 1
ATOM 1926 C C . LEU A 1 123 ? 16.756 70.575 74.561 1.00 38.10 161 LEU A C 1
ATOM 1927 O O . LEU A 1 123 ? 17.101 71.705 74.198 1.00 42.76 161 LEU A O 1
ATOM 1943 N N . ASP A 1 124 ? 17.170 70.042 75.707 1.00 39.20 162 ASP A N 1
ATOM 1944 C CA . ASP A 1 124 ? 18.048 70.779 76.610 1.00 42.14 162 ASP A CA 1
ATOM 1945 C C . ASP A 1 124 ? 19.527 70.632 76.265 1.00 42.38 162 ASP A C 1
ATOM 1946 O O . ASP A 1 124 ? 20.371 71.176 76.982 1.00 44.95 162 ASP A O 1
ATOM 1955 N N . GLY A 1 125 ? 19.866 69.923 75.188 1.00 39.97 163 GLY A N 1
ATOM 1956 C CA . GLY A 1 125 ? 21.240 69.790 74.761 1.00 40.35 163 GLY A CA 1
ATOM 1957 C C . GLY A 1 125 ? 21.967 68.569 75.279 1.00 39.76 163 GLY A C 1
ATOM 1958 O O . GLY A 1 125 ? 23.104 68.327 74.859 1.00 39.99 163 GLY A O 1
ATOM 1962 N N . SER A 1 126 ? 21.355 67.789 76.171 1.00 39.11 164 SER A N 1
ATOM 1963 C CA . SER A 1 126 ? 22.009 66.597 76.697 1.00 40.44 164 SER A CA 1
ATOM 1964 C C . SER A 1 126 ? 22.503 65.712 75.563 1.00 36.50 164 SER A C 1
ATOM 1965 O O . SER A 1 126 ? 21.815 65.523 74.557 1.00 34.40 164 SER A O 1
ATOM 1973 N N A ARG A 1 127 ? 23.702 65.162 75.733 0.54 37.79 165 ARG A N 1
ATOM 1974 N N B ARG A 1 127 ? 23.701 65.164 75.741 0.46 37.81 165 ARG A N 1
ATOM 1975 C CA A ARG A 1 127 ? 24.292 64.309 74.715 0.54 36.09 165 ARG A CA 1
ATOM 1976 C CA B ARG A 1 127 ? 24.294 64.296 74.737 0.46 36.11 165 ARG A CA 1
ATOM 1977 C C A ARG A 1 127 ? 23.648 62.929 74.729 0.54 38.16 165 ARG A C 1
ATOM 1978 C C B ARG A 1 127 ? 23.589 62.946 74.717 0.46 37.83 165 ARG A C 1
ATOM 1979 O O A ARG A 1 127 ? 23.166 62.453 75.761 0.54 36.42 165 ARG A O 1
ATOM 1980 O O B ARG A 1 127 ? 23.005 62.507 75.711 0.46 41.73 165 ARG A O 1
ATOM 2020 N N . LEU A 1 128 ? 23.651 62.288 73.565 1.00 33.37 166 LEU A N 1
ATOM 2021 C CA . LEU A 1 128 ? 23.209 60.914 73.417 1.00 29.24 166 LEU A CA 1
ATOM 2022 C C . LEU A 1 128 ? 24.410 60.045 73.075 1.00 40.44 166 LEU A C 1
ATOM 2023 O O . LEU A 1 128 ? 25.455 60.532 72.633 1.00 39.09 166 LEU A O 1
ATOM 2040 N N . ASP A 1 129 ? 24.251 58.746 73.300 1.00 30.66 167 ASP A N 1
ATOM 2041 C CA . ASP A 1 129 ? 25.231 57.755 72.874 1.00 29.68 167 ASP A CA 1
ATOM 2042 C C . ASP A 1 129 ? 24.499 56.432 72.704 1.00 26.73 167 ASP A C 1
ATOM 2043 O O . ASP A 1 129 ? 23.294 56.337 72.946 1.00 29.32 167 ASP A O 1
ATOM 2052 N N . GLU A 1 130 ? 25.238 55.406 72.275 1.00 33.74 168 GLU A N 1
ATOM 2053 C CA . GLU A 1 130 ? 24.614 54.132 71.942 1.00 25.06 168 GLU A CA 1
ATOM 2054 C C . GLU A 1 130 ? 23.945 53.473 73.141 1.00 25.96 168 GLU A C 1
ATOM 2055 O O . GLU A 1 130 ? 23.109 52.582 72.950 1.00 27.17 168 GLU A O 1
ATOM 2067 N N . PHE A 1 131 ? 24.270 53.894 74.363 1.00 30.34 169 PHE A N 1
ATOM 2068 C CA . PHE A 1 131 ? 23.652 53.315 75.550 1.00 28.39 169 PHE A CA 1
ATOM 2069 C C . PHE A 1 131 ? 22.365 54.019 75.963 1.00 31.50 169 PHE A C 1
ATOM 2070 O O . PHE A 1 131 ? 21.533 53.406 76.641 1.00 39.19 169 PHE A O 1
ATOM 2087 N N . LYS A 1 132 ? 22.165 55.272 75.553 1.00 29.14 170 LYS A N 1
ATOM 2088 C CA . LYS A 1 132 ? 21.075 56.085 76.084 1.00 27.21 170 LYS A CA 1
ATOM 2089 C C . LYS A 1 132 ? 19.782 55.993 75.277 1.00 25.24 170 LYS A C 1
ATOM 2090 O O . LYS A 1 132 ? 18.711 56.311 75.812 1.00 29.53 170 LYS A O 1
ATOM 2109 N N . THR A 1 133 ? 19.839 55.554 74.028 1.00 23.78 171 THR A N 1
ATOM 2110 C CA . THR A 1 133 ? 18.629 55.516 73.218 1.00 22.55 171 THR A CA 1
ATOM 2111 C C . THR A 1 133 ? 17.748 54.317 73.529 1.00 20.80 171 THR A C 1
ATOM 2112 O O . THR A 1 133 ? 16.622 54.261 73.027 1.00 21.06 171 THR A O 1
ATOM 2123 N N . ARG A 1 134 ? 18.220 53.372 74.342 1.00 21.80 172 ARG A N 1
ATOM 2124 C CA . ARG A 1 134 ? 17.481 52.140 74.626 1.00 23.47 172 ARG A CA 1
ATOM 2125 C C . ARG A 1 134 ? 17.029 51.453 73.337 1.00 21.03 172 ARG A C 1
ATOM 2126 O O . ARG A 1 134 ? 15.938 50.888 73.251 1.00 21.86 172 ARG A O 1
ATOM 2147 N N . GLY A 1 135 ? 17.885 51.502 72.320 1.00 19.25 173 GLY A N 1
ATOM 2148 C CA . GLY A 1 135 ? 17.621 50.853 71.055 1.00 17.38 173 GLY A CA 1
ATOM 2149 C C . GLY A 1 135 ? 16.965 51.730 70.012 1.00 16.34 173 GLY A C 1
ATOM 2150 O O . GLY A 1 135 ? 16.844 51.313 68.852 1.00 17.52 173 GLY A O 1
ATOM 2154 N N . CYS A 1 136 ? 16.539 52.927 70.382 1.00 18.44 174 CYS A N 1
ATOM 2155 C CA . CYS A 1 136 ? 15.965 53.849 69.421 1.00 16.21 174 CYS A CA 1
ATOM 2156 C C . CYS A 1 136 ? 17.047 54.412 68.503 1.00 17.37 174 CYS A C 1
ATOM 2157 O O . CYS A 1 136 ? 18.249 54.308 68.764 1.00 17.74 174 CYS A O 1
ATOM 2165 N N . ILE A 1 137 ? 16.595 55.014 67.407 1.00 15.61 175 ILE A N 1
ATOM 2166 C CA . ILE A 1 137 ? 17.457 55.666 66.429 1.00 16.73 175 ILE A CA 1
ATOM 2167 C C . ILE A 1 137 ? 17.201 57.159 66.540 1.00 18.82 175 ILE A C 1
ATOM 2168 O O . ILE A 1 137 ? 16.055 57.604 66.412 1.00 18.55 175 ILE A O 1
ATOM 2184 N N . ALA A 1 138 ? 18.258 57.930 66.791 1.00 17.62 176 ALA A N 1
ATOM 2185 C CA . ALA A 1 138 ? 18.150 59.367 66.992 1.00 19.43 176 ALA A CA 1
ATOM 2186 C C . ALA A 1 138 ? 18.715 60.111 65.789 1.00 21.69 176 ALA A C 1
ATOM 2187 O O . ALA A 1 138 ? 19.844 59.849 65.358 1.00 21.83 176 ALA A O 1
ATOM 2194 N N . LEU A 1 139 ? 17.923 61.039 65.265 1.00 19.85 177 LEU A N 1
ATOM 2195 C CA . LEU A 1 139 ? 18.333 61.960 64.219 1.00 18.92 177 LEU A CA 1
ATOM 2196 C C . LEU A 1 139 ? 18.400 63.368 64.789 1.00 22.13 177 LEU A C 1
ATOM 2197 O O . LEU A 1 139 ? 17.661 63.709 65.714 1.00 21.95 177 LEU A O 1
ATOM 2213 N N . PHE A 1 140 ? 19.285 64.192 64.229 1.00 22.18 178 PHE A N 1
ATOM 2214 C CA . PHE A 1 140 ? 19.406 65.559 64.714 1.00 24.16 178 PHE A CA 1
ATOM 2215 C C . PHE A 1 140 ? 18.075 66.288 64.563 1.00 24.53 178 PHE A C 1
ATOM 2216 O O . PHE A 1 140 ? 17.360 66.118 63.570 1.00 23.36 178 PHE A O 1
ATOM 2233 N N . ASN A 1 141 ? 17.734 67.097 65.569 1.00 27.79 179 ASN A N 1
ATOM 2234 C CA . ASN A 1 141 ? 16.433 67.757 65.566 1.00 28.20 179 ASN A CA 1
ATOM 2235 C C . ASN A 1 141 ? 16.241 68.616 64.323 1.00 27.49 179 ASN A C 1
ATOM 2236 O O . ASN A 1 141 ? 15.127 68.700 63.795 1.00 31.40 179 ASN A O 1
ATOM 2247 N N A ASN A 1 142 ? 17.305 69.255 63.840 0.49 28.24 180 ASN A N 1
ATOM 2248 N N B ASN A 1 142 ? 17.319 69.232 63.830 0.51 28.20 180 ASN A N 1
ATOM 2249 C CA A ASN A 1 142 ? 17.174 70.094 62.656 0.49 31.88 180 ASN A CA 1
ATOM 2250 C CA B ASN A 1 142 ? 17.254 70.095 62.657 0.51 33.88 180 ASN A CA 1
ATOM 2251 C C A ASN A 1 142 ? 16.823 69.290 61.412 0.49 27.55 180 ASN A C 1
ATOM 2252 C C B ASN A 1 142 ? 17.062 69.323 61.359 0.51 33.11 180 ASN A C 1
ATOM 2253 O O A ASN A 1 142 ? 16.287 69.858 60.454 0.49 50.47 180 ASN A O 1
ATOM 2254 O O B ASN A 1 142 ? 16.905 69.954 60.306 0.51 28.67 180 ASN A O 1
ATOM 2275 N N . ASN A 1 143 ? 17.102 67.989 61.402 1.00 29.41 181 ASN A N 1
ATOM 2276 C CA . ASN A 1 143 ? 16.796 67.152 60.254 1.00 26.30 181 ASN A CA 1
ATOM 2277 C C . ASN A 1 143 ? 15.444 66.469 60.370 1.00 29.30 181 ASN A C 1
ATOM 2278 O O . ASN A 1 143 ? 14.998 65.845 59.402 1.00 26.15 181 ASN A O 1
ATOM 2290 N N . LEU A 1 144 ? 14.775 66.574 61.520 1.00 26.53 182 LEU A N 1
ATOM 2291 C CA . LEU A 1 144 ? 13.574 65.782 61.750 1.00 26.81 182 LEU A CA 1
ATOM 2292 C C . LEU A 1 144 ? 12.371 66.324 60.998 1.00 27.42 182 LEU A C 1
ATOM 2293 O O . LEU A 1 144 ? 11.481 65.546 60.639 1.00 25.43 182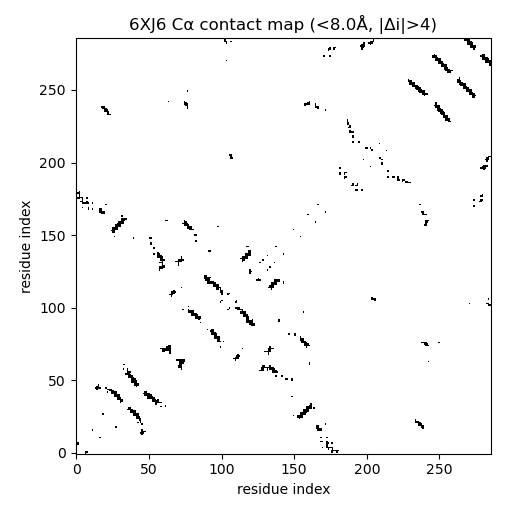 LEU A O 1
ATOM 2309 N N . GLU A 1 145 ? 12.309 67.636 60.760 1.00 30.93 183 GLU A N 1
ATOM 2310 C CA . GLU A 1 145 ? 11.224 68.172 59.947 1.00 30.54 183 GLU A CA 1
ATOM 2311 C C . GLU A 1 145 ? 11.282 67.613 58.534 1.00 27.03 183 GLU A C 1
ATOM 2312 O O . GLU A 1 145 ? 10.250 67.239 57.966 1.00 28.99 183 GLU A O 1
ATOM 2324 N N . LYS A 1 146 ? 12.485 67.524 57.956 1.00 27.34 184 LYS A N 1
ATOM 2325 C CA . LYS A 1 146 ? 12.608 66.956 56.618 1.00 28.81 184 LYS A CA 1
ATOM 2326 C C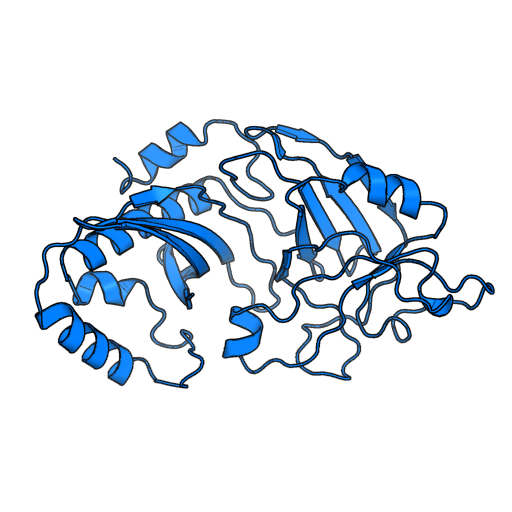 . LYS A 1 146 ? 12.249 65.478 56.619 1.00 22.89 184 LYS A C 1
ATOM 2327 O O . LYS A 1 146 ? 11.539 65.005 55.725 1.00 24.32 184 LYS A O 1
ATOM 2346 N N . PHE A 1 147 ? 12.727 64.729 57.614 1.00 21.73 185 PHE A N 1
ATOM 2347 C CA . PHE A 1 147 ? 12.341 63.328 57.727 1.00 19.53 185 PHE A CA 1
ATOM 2348 C C . PHE A 1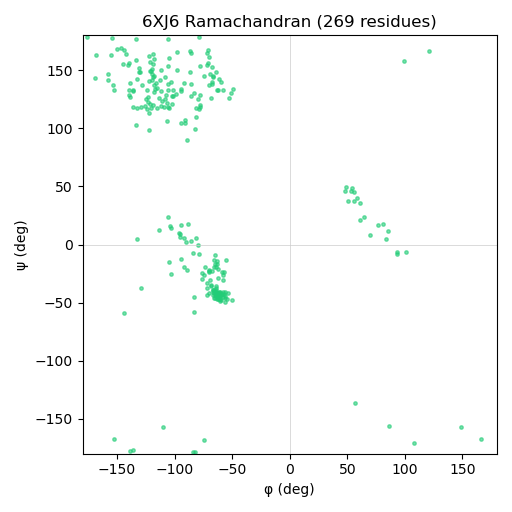 147 ? 10.821 63.187 57.793 1.00 20.09 185 PHE A C 1
ATOM 2349 O O . PHE A 1 147 ? 10.228 62.353 57.096 1.00 19.39 185 PHE A O 1
ATOM 2366 N N . ALA A 1 148 ? 10.171 64.010 58.621 1.00 20.62 186 ALA A N 1
ATOM 2367 C CA . ALA A 1 148 ? 8.722 63.923 58.774 1.00 21.40 186 ALA A CA 1
ATOM 2368 C C . ALA A 1 148 ? 8.008 64.204 57.460 1.00 20.58 186 ALA A C 1
ATOM 2369 O O . ALA A 1 148 ? 7.028 63.529 57.125 1.00 22.07 186 ALA A O 1
ATOM 2376 N N . GLN A 1 149 ? 8.486 65.197 56.703 1.00 23.02 187 GLN A N 1
ATOM 2377 C CA . GLN A 1 149 ? 7.868 65.525 55.425 1.00 24.31 187 GLN A CA 1
ATOM 2378 C C . GLN A 1 149 ? 7.995 64.370 54.440 1.00 26.06 187 GLN A C 1
ATOM 2379 O O . GLN A 1 149 ? 7.068 64.098 53.669 1.00 26.19 187 GLN A O 1
ATOM 2393 N N . VAL A 1 150 ? 9.131 63.668 54.457 1.00 22.12 188 VAL A N 1
ATOM 2394 C CA . VAL A 1 150 ? 9.355 62.601 53.485 1.00 23.86 188 VAL A CA 1
ATOM 2395 C C . VAL A 1 150 ? 8.480 61.389 53.778 1.00 22.13 188 VAL A C 1
ATOM 2396 O O . VAL A 1 150 ? 8.069 60.680 52.854 1.00 30.00 188 VAL A O 1
ATOM 2409 N N . VAL A 1 151 ? 8.197 61.105 55.053 1.00 19.89 189 VAL A N 1
ATOM 2410 C CA . VAL A 1 151 ? 7.417 59.921 55.409 1.00 19.20 189 VAL A CA 1
ATOM 2411 C C . VAL A 1 151 ? 5.930 60.209 55.566 1.00 20.74 189 VAL A C 1
ATOM 2412 O O . VAL A 1 151 ? 5.136 59.258 55.657 1.00 21.57 189 VAL A O 1
ATOM 2425 N N . GLN A 1 152 ? 5.527 61.476 55.616 1.00 21.24 190 GLN A N 1
ATOM 2426 C CA . GLN A 1 152 ? 4.137 61.816 55.887 1.00 21.96 190 GLN A CA 1
ATOM 2427 C C . GLN A 1 152 ? 3.208 61.185 54.855 1.00 30.98 190 GLN A C 1
ATOM 2428 O O . GLN A 1 152 ? 3.465 61.241 53.650 1.00 26.22 190 GLN A O 1
ATOM 2442 N N . ASP A 1 153 ? 2.135 60.562 55.342 1.00 24.92 191 ASP A N 1
ATOM 2443 C CA . ASP A 1 153 ? 1.031 60.077 54.511 1.00 27.05 191 ASP A CA 1
ATOM 2444 C C . ASP A 1 153 ? 1.447 58.970 53.550 1.00 27.64 191 ASP A C 1
ATOM 2445 O O . ASP A 1 153 ? 0.797 58.763 52.520 1.00 33.80 191 ASP A O 1
ATOM 2454 N N . LYS A 1 154 ? 2.514 58.255 53.866 1.00 25.92 192 LYS A N 1
ATOM 2455 C CA . LYS A 1 154 ? 3.005 57.167 53.043 1.00 25.70 192 LYS A CA 1
ATOM 2456 C C . LYS A 1 154 ? 2.949 55.864 53.826 1.00 23.17 192 LYS A C 1
ATOM 2457 O O . LYS A 1 154 ? 2.891 55.855 55.062 1.00 22.78 192 LYS A O 1
ATOM 2476 N N . LYS A 1 155 ? 2.953 54.759 53.085 1.00 20.15 193 LYS A N 1
ATOM 2477 C CA . LYS A 1 155 ? 3.241 53.449 53.655 1.00 17.98 193 LYS A CA 1
ATOM 2478 C C . LYS A 1 155 ? 4.750 53.340 53.815 1.00 19.53 193 LYS A C 1
ATOM 2479 O O . LYS A 1 155 ? 5.488 53.367 52.824 1.00 18.39 193 LYS A O 1
ATOM 2498 N N . VAL A 1 156 ? 5.214 53.220 55.059 1.00 17.82 194 VAL A N 1
ATOM 2499 C CA . VAL A 1 156 ? 6.625 53.360 55.390 1.00 15.80 194 VAL A CA 1
ATOM 2500 C C . VAL A 1 156 ? 7.113 52.104 56.093 1.00 16.38 194 VAL A C 1
ATOM 2501 O O . VAL A 1 156 ? 6.581 51.715 57.145 1.00 16.68 194 VAL A O 1
ATOM 2514 N N . PHE A 1 157 ? 8.134 51.485 55.520 1.00 15.34 195 PHE A N 1
ATOM 2515 C CA . PHE A 1 157 ? 8.800 50.341 56.113 1.00 14.66 195 PHE A CA 1
ATOM 2516 C C . PHE A 1 157 ? 10.145 50.744 56.702 1.00 14.83 195 PHE A C 1
ATOM 2517 O O . PHE A 1 157 ? 10.728 51.780 56.360 1.00 15.32 195 PHE A O 1
ATOM 2534 N N . VAL A 1 158 ? 10.636 49.890 57.598 1.00 15.77 196 VAL A N 1
ATOM 2535 C CA . VAL A 1 158 ? 11.860 50.113 58.348 1.00 14.79 196 VAL A CA 1
ATOM 2536 C C . VAL A 1 158 ? 12.741 48.899 58.114 1.00 14.22 196 VAL A C 1
ATOM 2537 O O . VAL A 1 158 ? 12.355 47.776 58.453 1.00 17.09 196 VAL A O 1
ATOM 2550 N N . MET A 1 159 ? 13.909 49.123 57.533 1.00 13.08 197 MET A N 1
ATOM 2551 C CA . MET A 1 159 ? 14.849 48.064 57.211 1.00 13.88 197 MET A CA 1
ATOM 2552 C C . MET A 1 159 ? 16.144 48.419 57.923 1.00 13.80 197 MET A C 1
ATOM 2553 O O . MET A 1 159 ? 16.771 49.432 57.609 1.00 15.03 197 MET A O 1
ATOM 2567 N N . THR A 1 160 ? 16.521 47.616 58.914 1.00 14.57 198 THR A N 1
ATOM 2568 C CA . THR A 1 160 ? 17.690 47.898 59.732 1.00 14.50 198 THR A CA 1
ATOM 2569 C C . THR A 1 160 ? 18.707 46.779 59.590 1.00 13.85 198 THR A C 1
ATOM 2570 O O . THR A 1 160 ? 18.410 45.617 59.895 1.00 15.13 198 THR A O 1
ATOM 2581 N N . GLU A 1 161 ? 19.890 47.145 59.114 1.00 13.87 199 GLU A N 1
ATOM 2582 C CA . GLU A 1 161 ? 21.027 46.259 58.936 1.00 14.83 199 GLU A CA 1
ATOM 2583 C C . GLU A 1 161 ? 21.980 46.388 60.114 1.00 19.17 199 GLU A C 1
ATOM 2584 O O . GLU A 1 161 ? 22.119 47.457 60.716 1.00 18.74 199 GLU A O 1
ATOM 2596 N N . GLU A 1 162 ? 22.679 45.294 60.412 1.00 17.54 200 GLU A N 1
ATOM 2597 C CA . GLU A 1 162 ? 23.726 45.340 61.425 1.00 18.54 200 GLU A CA 1
ATOM 2598 C C . GLU A 1 162 ? 25.028 45.860 60.834 1.00 18.83 200 GLU A C 1
ATOM 2599 O O . GLU A 1 162 ? 25.598 46.842 61.318 1.00 21.21 200 GLU A O 1
ATOM 2611 N N . LYS A 1 163 ? 25.530 45.189 59.799 1.00 21.68 201 LYS A N 1
ATOM 2612 C CA . LYS A 1 163 ? 26.798 45.558 59.187 1.00 21.58 201 LYS A CA 1
ATOM 2613 C C . LYS A 1 163 ? 26.725 45.340 57.686 1.00 28.86 201 LYS A C 1
ATOM 2614 O O . LYS A 1 163 ? 26.898 46.282 56.908 1.00 23.18 201 LYS A O 1
ATOM 2633 N N . GLU A 1 164 ? 26.456 44.105 57.275 1.00 24.31 202 GLU A N 1
ATOM 2634 C CA . GLU A 1 164 ? 26.427 43.779 55.857 1.00 25.56 202 GLU A CA 1
ATOM 2635 C C . GLU A 1 164 ? 25.273 44.478 55.151 1.00 22.30 202 GLU A C 1
ATOM 2636 O O . GLU A 1 164 ? 24.187 44.674 55.705 1.00 21.70 202 GLU A O 1
ATOM 2648 N N . LYS A 1 165 ? 25.534 44.863 53.907 1.00 25.95 203 LYS A N 1
ATOM 2649 C CA . LYS A 1 165 ? 24.519 45.445 53.044 1.00 22.60 203 LYS A CA 1
ATOM 2650 C C . LYS A 1 165 ? 23.647 44.317 52.510 1.00 21.86 203 LYS A C 1
ATOM 2651 O O . LYS A 1 165 ? 24.148 43.399 51.848 1.00 26.60 203 LYS A O 1
ATOM 2670 N N . ILE A 1 166 ? 22.355 44.378 52.813 1.00 19.83 204 ILE A N 1
ATOM 2671 C CA . ILE A 1 166 ? 21.404 43.326 52.482 1.00 21.05 204 ILE A CA 1
ATOM 2672 C C . ILE A 1 166 ? 20.500 43.861 51.386 1.00 17.22 204 ILE A C 1
ATOM 2673 O O . ILE A 1 166 ? 19.814 44.870 51.576 1.00 18.75 204 ILE A O 1
ATOM 2689 N N . ARG A 1 167 ? 20.523 43.211 50.224 1.00 20.13 205 ARG A N 1
ATOM 2690 C CA . ARG A 1 167 ? 19.664 43.618 49.126 1.00 20.18 205 ARG A CA 1
ATOM 2691 C C . ARG A 1 167 ? 18.963 42.412 48.528 1.00 18.74 205 ARG A C 1
ATOM 2692 O O . ARG A 1 167 ? 19.540 41.323 48.425 1.00 20.95 205 ARG A O 1
ATOM 2713 N N . ALA A 1 168 ? 17.709 42.623 48.143 1.00 17.39 206 ALA A N 1
ATOM 2714 C CA . ALA A 1 168 ? 16.952 41.591 47.459 1.00 18.32 206 ALA A CA 1
ATOM 2715 C C . ALA A 1 168 ? 17.537 41.336 46.078 1.00 21.74 206 ALA A C 1
ATOM 2716 O O . ALA A 1 168 ? 18.152 42.215 45.458 1.00 24.17 206 ALA A O 1
ATOM 2723 N N . LYS A 1 169 ? 17.340 40.113 45.596 1.00 21.26 207 LYS A N 1
ATOM 2724 C CA . LYS A 1 169 ? 17.799 39.697 44.281 1.00 23.27 207 LYS A CA 1
ATOM 2725 C C . LYS A 1 169 ? 16.595 39.286 43.447 1.00 24.03 207 LYS A C 1
ATOM 2726 O O . LYS A 1 169 ? 15.655 38.672 43.955 1.00 23.60 207 LYS A O 1
ATOM 2745 N N . LYS A 1 170 ? 16.632 39.635 42.160 1.00 21.11 208 LYS A N 1
ATOM 2746 C CA . LYS A 1 170 ? 15.489 39.387 41.289 1.00 20.32 208 LYS A CA 1
ATOM 2747 C C . LYS A 1 170 ? 15.144 37.902 41.233 1.00 18.26 208 LYS A C 1
ATOM 2748 O O . LYS A 1 170 ? 13.966 37.528 41.292 1.00 19.00 208 LYS A O 1
ATOM 2767 N N . ASP A 1 171 ? 16.158 37.039 41.140 1.00 20.54 209 ASP A N 1
ATOM 2768 C CA . ASP A 1 171 ? 15.897 35.606 41.054 1.00 21.48 209 ASP A CA 1
ATOM 2769 C C . ASP A 1 171 ? 15.238 35.090 42.323 1.00 18.94 209 ASP A C 1
ATOM 2770 O O . ASP A 1 171 ? 14.393 34.190 42.269 1.00 19.39 209 ASP A O 1
ATOM 2779 N N . GLN A 1 172 ? 15.619 35.651 43.476 1.00 20.38 210 GLN A N 1
ATOM 2780 C CA . GLN A 1 172 ? 15.053 35.224 44.752 1.00 19.40 210 GLN A CA 1
ATOM 2781 C C . GLN A 1 172 ? 13.608 35.691 44.904 1.00 17.49 210 GLN A C 1
ATOM 2782 O O . GLN A 1 172 ? 12.750 34.936 45.375 1.00 18.65 210 GLN A O 1
ATOM 2796 N N . ILE A 1 173 ? 13.319 36.939 44.532 1.00 18.30 211 ILE A N 1
ATOM 2797 C CA . ILE A 1 173 ? 11.941 37.411 44.596 1.00 16.97 211 ILE A CA 1
ATOM 2798 C C . ILE A 1 173 ? 11.059 36.580 43.677 1.00 16.19 211 ILE A C 1
ATOM 2799 O O . ILE A 1 173 ? 9.953 36.176 44.048 1.00 18.17 211 ILE A O 1
ATOM 2815 N N . ALA A 1 174 ? 11.541 36.305 42.464 1.00 17.48 212 ALA A N 1
ATOM 2816 C CA . ALA A 1 174 ? 10.747 35.541 41.509 1.00 19.46 212 ALA A CA 1
ATOM 2817 C C . ALA A 1 174 ? 10.501 34.120 41.998 1.00 18.44 212 ALA A C 1
ATOM 2818 O O . ALA A 1 174 ? 9.384 33.595 41.874 1.00 18.42 212 ALA A O 1
ATOM 2825 N N . SER A 1 175 ? 11.534 33.468 42.535 1.00 18.78 213 SER A N 1
ATOM 2826 C CA . SER A 1 175 ? 11.346 32.110 43.029 1.00 19.70 213 SER A CA 1
ATOM 2827 C C . SER A 1 175 ? 10.400 32.090 44.223 1.00 18.90 213 SER A C 1
ATOM 2828 O O . SER A 1 175 ? 9.559 31.191 44.343 1.00 21.56 213 SER A O 1
ATOM 2836 N N . LEU A 1 176 ? 10.508 33.082 45.110 1.00 17.84 214 LEU A N 1
ATOM 2837 C CA . LEU A 1 176 ? 9.623 33.116 46.268 1.00 18.42 214 LEU A CA 1
ATOM 2838 C C . LEU A 1 176 ? 8.176 33.351 45.857 1.00 18.79 214 LEU A C 1
ATOM 2839 O O . LEU A 1 176 ? 7.259 32.758 46.435 1.00 20.47 214 LEU A O 1
ATOM 2855 N N . LEU A 1 177 ? 7.944 34.211 44.865 1.00 18.27 215 LEU A N 1
ATOM 2856 C CA . LEU A 1 177 ? 6.578 34.432 44.402 1.00 18.19 215 LEU A CA 1
ATOM 2857 C C . LEU A 1 177 ? 5.994 33.167 43.791 1.00 17.84 215 LEU A C 1
ATOM 2858 O O . LEU A 1 177 ? 4.820 32.845 44.013 1.00 19.18 215 LEU A O 1
ATOM 2874 N N . ALA A 1 178 ? 6.795 32.434 43.017 1.00 18.29 216 ALA A N 1
ATOM 2875 C CA . ALA A 1 178 ? 6.323 31.163 42.486 1.00 16.96 216 ALA A CA 1
ATOM 2876 C C . ALA A 1 178 ? 6.017 30.184 43.613 1.00 17.71 216 ALA A C 1
ATOM 2877 O O . ALA A 1 178 ? 5.006 29.472 43.567 1.00 19.78 216 ALA A O 1
ATOM 2884 N N . ASP A 1 179 ? 6.873 30.140 44.641 1.00 19.11 217 ASP A N 1
ATOM 2885 C CA . ASP A 1 179 ? 6.606 29.281 45.791 1.00 19.09 217 ASP A CA 1
ATOM 2886 C C . ASP A 1 179 ? 5.343 29.717 46.522 1.00 18.81 217 ASP A C 1
ATOM 2887 O O . ASP A 1 179 ? 4.536 28.878 46.944 1.00 19.99 217 ASP A O 1
ATOM 2896 N N . LEU A 1 180 ? 5.164 31.029 46.696 1.00 17.95 218 LEU A N 1
ATOM 2897 C CA . LEU A 1 180 ? 3.972 31.544 47.364 1.00 16.90 218 LEU A CA 1
ATOM 2898 C C . LEU A 1 180 ? 2.699 31.035 46.697 1.00 17.89 218 LEU A C 1
ATOM 2899 O O . LEU A 1 180 ? 1.761 30.602 47.374 1.00 20.09 218 LEU A O 1
ATOM 2915 N N . PHE A 1 181 ? 2.633 31.110 45.363 1.00 17.74 219 PHE A N 1
ATOM 2916 C CA . PHE A 1 181 ? 1.417 30.688 44.677 1.00 18.50 219 PHE A CA 1
ATOM 2917 C C . PHE A 1 181 ? 1.291 29.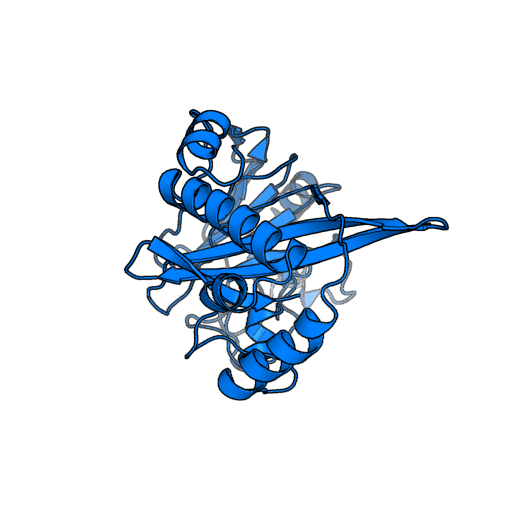170 44.613 1.00 19.69 219 PHE A C 1
ATOM 2918 O O . PHE A 1 181 ? 0.173 28.650 44.513 1.00 21.74 219 PHE A O 1
ATOM 2935 N N . THR A 1 182 ? 2.413 28.448 44.687 1.00 19.80 220 THR A N 1
ATOM 2936 C CA . THR A 1 182 ? 2.362 26.994 44.784 1.00 20.75 220 THR A CA 1
ATOM 2937 C C . THR A 1 182 ? 1.838 26.572 46.148 1.00 20.08 220 THR A C 1
ATOM 2938 O O . THR A 1 182 ? 1.024 25.644 46.255 1.00 21.03 220 THR A O 1
ATOM 2949 N N . TRP A 1 183 ? 2.291 27.257 47.198 1.00 20.22 221 TRP A N 1
ATOM 2950 C CA . TRP A 1 183 ? 1.767 27.038 48.541 1.00 19.38 221 TRP A CA 1
ATOM 2951 C C . TRP A 1 183 ? 0.281 27.376 48.609 1.00 19.99 221 TRP A C 1
ATOM 2952 O O . TRP A 1 183 ? -0.508 26.627 49.199 1.00 22.44 221 TRP A O 1
ATOM 2973 N N . LYS A 1 184 ? -0.122 28.486 47.983 1.00 21.18 222 LYS A N 1
ATOM 2974 C CA . LYS A 1 184 ? -1.534 28.854 47.920 1.00 21.43 222 LYS A CA 1
ATOM 2975 C C . LYS A 1 184 ? -2.361 27.754 47.264 1.00 22.13 222 LYS A C 1
ATOM 2976 O O . LYS A 1 184 ? -3.443 27.397 47.751 1.00 21.27 222 LYS A O 1
ATOM 2995 N N . LEU A 1 185 ? -1.875 27.211 46.147 1.00 21.46 223 LEU A N 1
ATOM 2996 C CA . LEU A 1 185 ? -2.623 26.167 45.456 1.00 22.01 223 LEU A CA 1
ATOM 2997 C C . LEU A 1 185 ? -2.746 24.920 46.321 1.00 23.91 223 LEU A C 1
ATOM 2998 O O . LEU A 1 185 ? -3.793 24.261 46.331 1.00 25.18 223 LEU A O 1
ATOM 3014 N N . ALA A 1 186 ? -1.682 24.576 47.045 1.00 23.99 224 ALA A N 1
ATOM 3015 C CA . ALA A 1 186 ? -1.733 23.414 47.926 1.00 21.99 224 ALA A CA 1
ATOM 3016 C C . ALA A 1 186 ? -2.796 23.592 49.003 1.00 22.79 224 ALA A C 1
ATOM 3017 O O . ALA A 1 186 ? -3.564 22.665 49.290 1.00 26.22 224 ALA A O 1
ATOM 3024 N N . TRP A 1 187 ? -2.856 24.778 49.614 1.00 23.14 225 TRP A N 1
ATOM 3025 C CA . TRP A 1 187 ? -3.894 25.040 50.605 1.00 25.45 225 TRP A CA 1
ATOM 3026 C C . TRP A 1 187 ? -5.277 24.989 49.975 1.00 25.32 225 TRP A C 1
ATOM 3027 O O . TRP A 1 187 ? -6.210 24.415 50.551 1.00 27.18 225 TRP A O 1
ATOM 3048 N N . THR A 1 188 ? -5.428 25.593 48.794 1.00 25.86 226 THR A N 1
ATOM 3049 C CA . THR A 1 188 ? -6.715 25.588 48.109 1.00 25.89 226 THR A CA 1
ATOM 3050 C C . THR A 1 188 ? -7.196 24.167 47.859 1.00 28.13 226 THR A C 1
ATOM 3051 O O . THR A 1 188 ? -8.388 23.868 48.006 1.00 29.73 226 THR A O 1
ATOM 3062 N N . ASN A 1 189 ? -6.286 23.282 47.465 1.00 32.94 227 ASN A N 1
ATOM 3063 C CA . ASN A 1 189 ? -6.631 21.913 47.115 1.00 32.47 227 ASN A CA 1
ATOM 3064 C C . ASN A 1 189 ? -6.537 20.960 48.298 1.00 29.43 227 ASN A C 1
ATOM 3065 O O . ASN A 1 189 ? -6.714 19.752 48.113 1.00 38.52 227 ASN A O 1
ATOM 3076 N N . SER A 1 190 ? -6.272 21.468 49.502 1.00 27.80 228 SER A N 1
ATOM 3077 C CA . SER A 1 190 ? -6.138 20.615 50.685 1.00 28.57 228 SER A CA 1
ATOM 3078 C C . SER A 1 190 ? -5.073 19.543 50.464 1.00 33.10 228 SER A C 1
ATOM 3079 O O . SER A 1 190 ? -5.210 18.399 50.903 1.00 33.38 228 SER A O 1
ATOM 3087 N N . ASP A 1 191 ? -4.001 19.926 49.771 1.00 31.83 229 ASP A N 1
ATOM 3088 C CA . ASP A 1 191 ? -2.868 19.046 49.481 1.00 26.05 229 ASP A CA 1
ATOM 3089 C C . ASP A 1 191 ? -1.881 19.185 50.632 1.00 24.50 229 ASP A C 1
ATOM 3090 O O . ASP A 1 191 ? -0.980 20.024 50.613 1.00 26.15 229 ASP A O 1
ATOM 3099 N N . THR A 1 192 ? -2.051 18.335 51.645 1.00 27.45 230 THR A N 1
ATOM 3100 C CA . THR A 1 192 ? -1.296 18.477 52.886 1.00 27.31 230 THR A CA 1
ATOM 3101 C C . THR A 1 192 ? 0.205 18.385 52.643 1.00 26.78 230 THR A C 1
ATOM 3102 O O . THR A 1 192 ? 0.977 19.215 53.139 1.00 26.64 230 THR A O 1
ATOM 3113 N N . ASN A 1 193 ? 0.643 17.381 51.882 1.00 30.20 231 ASN A N 1
ATOM 3114 C CA . ASN A 1 193 ? 2.076 17.136 51.747 1.00 36.02 231 ASN A CA 1
ATOM 3115 C C . ASN A 1 193 ? 2.778 18.298 51.053 1.00 28.84 231 ASN A C 1
ATOM 3116 O O . ASN A 1 193 ? 3.839 18.749 51.500 1.00 28.33 231 ASN A O 1
ATOM 3127 N N . THR A 1 194 ? 2.206 18.800 49.956 1.00 25.18 232 THR A N 1
ATOM 3128 C CA . THR A 1 194 ? 2.809 19.951 49.288 1.00 24.98 232 THR A CA 1
ATOM 3129 C C . THR A 1 194 ? 2.790 21.176 50.194 1.00 26.27 232 THR A C 1
ATOM 3130 O O . THR A 1 194 ? 3.783 21.907 50.288 1.00 24.62 232 THR A O 1
ATOM 3141 N N . TYR A 1 195 ? 1.662 21.419 50.862 1.00 23.53 233 TYR A N 1
ATOM 3142 C CA . TYR A 1 195 ? 1.548 22.556 51.772 1.00 21.17 233 TYR A CA 1
ATOM 3143 C C . TYR A 1 195 ? 2.638 22.513 52.837 1.00 20.43 233 TYR A C 1
ATOM 3144 O O . TYR A 1 195 ? 3.350 23.500 53.056 1.00 20.20 233 TYR A O 1
ATOM 3162 N N . LEU A 1 196 ? 2.802 21.363 53.490 1.00 23.19 234 LEU A N 1
ATOM 3163 C CA . LEU A 1 196 ? 3.776 21.242 54.569 1.00 23.89 234 LEU A CA 1
ATOM 3164 C C . LEU A 1 196 ? 5.216 21.356 54.090 1.00 24.09 234 LEU A C 1
ATOM 3165 O O . LEU A 1 196 ? 6.093 21.698 54.889 1.00 24.99 234 LEU A O 1
ATOM 3181 N N . SER A 1 197 ? 5.487 21.085 52.814 1.00 22.46 235 SER A N 1
ATOM 3182 C CA . SER A 1 197 ? 6.849 21.205 52.304 1.00 25.35 235 SER A CA 1
ATOM 3183 C C . SER A 1 197 ? 7.377 22.633 52.365 1.00 23.29 235 SER A C 1
ATOM 3184 O O . SER A 1 197 ? 8.587 22.835 52.212 1.00 24.50 235 SER A O 1
ATOM 3192 N N . PHE A 1 198 ? 6.514 23.623 52.575 1.00 21.27 236 PHE A N 1
ATOM 3193 C CA . PHE A 1 198 ? 6.937 25.013 52.625 1.00 20.60 236 PHE A CA 1
ATOM 3194 C C . PHE A 1 198 ? 7.202 25.503 54.039 1.00 21.69 236 PHE A C 1
ATOM 3195 O O . PHE A 1 198 ? 7.413 26.701 54.233 1.00 21.58 236 PHE A O 1
ATOM 3212 N N . TYR A 1 199 ? 7.213 24.608 55.021 1.00 21.69 237 TYR A N 1
ATOM 3213 C CA . TYR A 1 199 ? 7.520 24.959 56.400 1.00 23.27 237 TYR A CA 1
ATOM 3214 C C . TYR A 1 199 ? 8.835 24.311 56.802 1.00 21.37 237 TYR A C 1
ATOM 3215 O O . TYR A 1 199 ? 9.137 23.188 56.388 1.00 26.94 237 TYR A O 1
ATOM 3233 N N . ASP A 1 200 ? 9.633 25.048 57.573 1.00 29.11 238 ASP A N 1
ATOM 3234 C CA . ASP A 1 200 ? 10.935 24.555 58.009 1.00 36.17 238 ASP A CA 1
ATOM 3235 C C . ASP A 1 200 ? 10.729 23.640 59.206 1.00 43.11 238 ASP A C 1
ATOM 3236 O O . ASP A 1 200 ? 10.389 24.097 60.301 1.00 34.56 238 ASP A O 1
ATOM 3245 N N . GLU A 1 201 ? 10.953 22.346 58.997 1.00 33.31 239 GLU A N 1
ATOM 3246 C CA . GLU A 1 201 ? 10.684 21.355 60.027 1.00 33.32 239 GLU A CA 1
ATOM 3247 C C . GLU A 1 201 ? 11.436 21.642 61.317 1.00 35.13 239 GLU A C 1
ATOM 3248 O O . GLU A 1 201 ? 11.005 21.197 62.386 1.00 44.29 239 GLU A O 1
ATOM 3260 N N . GLN A 1 202 ? 12.543 22.376 61.247 1.00 41.21 240 GLN A N 1
ATOM 3261 C CA . GLN A 1 202 ? 13.358 22.630 62.425 1.00 42.54 240 GLN A CA 1
ATOM 3262 C C . GLN A 1 202 ? 13.140 24.006 63.038 1.00 55.52 240 GLN A C 1
ATOM 3263 O O . GLN A 1 202 ? 13.241 24.142 64.262 1.00 54.75 240 GLN A O 1
ATOM 3277 N N A GLU A 1 203 ? 12.815 25.012 62.220 0.50 35.32 241 GLU A N 1
ATOM 3278 N N B GLU A 1 203 ? 12.835 25.034 62.241 0.50 35.92 241 GLU A N 1
ATOM 3279 C CA A GLU A 1 203 ? 12.842 26.402 62.646 0.50 34.01 241 GLU A CA 1
ATOM 3280 C CA B GLU A 1 203 ? 12.817 26.401 62.752 0.50 33.47 241 GLU A CA 1
ATOM 3281 C C A GLU A 1 203 ? 11.482 27.091 62.662 0.50 40.77 241 GLU A C 1
ATOM 3282 C C B GLU A 1 203 ? 11.478 27.122 62.638 0.50 40.41 241 GLU A C 1
ATOM 3283 O O A GLU A 1 203 ? 11.375 28.179 63.237 0.50 35.51 241 GLU A O 1
ATOM 3284 O O B GLU A 1 203 ? 11.375 28.264 63.101 0.50 37.17 241 GLU A O 1
ATOM 3307 N N . PHE A 1 204 ? 10.454 26.512 62.046 1.00 33.29 242 PHE A N 1
ATOM 3308 C CA . PHE A 1 204 ? 9.119 27.107 62.094 1.00 33.72 242 PHE A CA 1
ATOM 3309 C C . PHE A 1 204 ? 8.633 27.160 63.542 1.00 53.40 242 PHE A C 1
ATOM 3310 O O . PHE A 1 204 ? 8.660 26.153 64.256 1.00 40.48 242 PHE A O 1
ATOM 3327 N N . LYS A 1 205 ? 8.206 28.346 63.983 1.00 29.68 243 LYS A N 1
ATOM 3328 C CA . LYS A 1 205 ? 7.807 28.571 65.365 1.00 28.98 243 LYS A CA 1
ATOM 3329 C C . LYS A 1 205 ? 6.453 29.268 65.408 1.00 32.20 243 LYS A C 1
ATOM 3330 O O . LYS A 1 205 ? 6.089 30.013 64.491 1.00 32.11 243 LYS A O 1
ATOM 3349 N N . ARG A 1 206 ? 5.713 29.017 66.491 1.00 37.04 244 ARG A N 1
ATOM 3350 C CA . ARG A 1 206 ? 4.329 29.453 66.625 1.00 33.01 244 ARG A CA 1
ATOM 3351 C C . ARG A 1 206 ? 4.082 29.955 68.042 1.00 32.00 244 ARG A C 1
ATOM 3352 O O . ARG A 1 206 ? 4.759 29.553 68.991 1.00 33.10 244 ARG A O 1
ATOM 3373 N N . PHE A 1 207 ? 3.070 30.819 68.180 1.00 34.28 245 PHE A N 1
ATOM 3374 C CA . PHE A 1 207 ? 2.680 31.298 69.503 1.00 38.47 245 PHE A CA 1
ATOM 3375 C C . PHE A 1 207 ? 2.340 30.141 70.431 1.00 35.96 245 PHE A C 1
ATOM 3376 O O . PHE A 1 207 ? 2.682 30.168 71.619 1.00 39.43 245 PHE A O 1
ATOM 3393 N N . ASP A 1 208 ? 1.641 29.128 69.919 1.00 36.77 246 ASP A N 1
ATOM 3394 C CA . ASP A 1 208 ? 1.219 28.013 70.759 1.00 36.37 246 ASP A CA 1
ATOM 3395 C C . ASP A 1 208 ? 2.315 26.976 70.966 1.00 34.88 246 ASP A C 1
ATOM 3396 O O . ASP A 1 208 ? 2.054 25.936 71.574 1.00 36.56 246 ASP A O 1
ATOM 3405 N N . LYS A 1 209 ? 3.526 27.240 70.482 1.00 36.44 247 LYS A N 1
A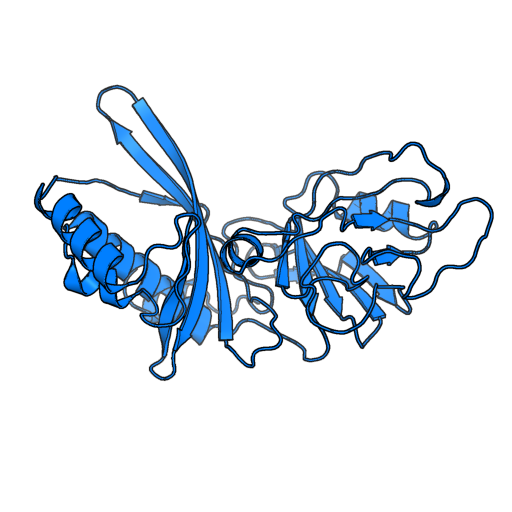TOM 3406 C CA . LYS A 1 209 ? 4.687 26.386 70.721 1.00 47.07 247 LYS A CA 1
ATOM 3407 C C . LYS A 1 209 ? 4.508 24.970 70.174 1.00 47.12 247 LYS A C 1
ATOM 3408 O O . LYS A 1 209 ? 5.196 24.041 70.608 1.00 42.34 247 LYS A O 1
ATOM 3427 N N . MET A 1 210 ? 3.607 24.776 69.216 1.00 35.98 248 MET A N 1
ATOM 3428 C CA . MET A 1 210 ? 3.439 23.458 68.619 1.00 36.61 248 MET A CA 1
ATOM 3429 C C . MET A 1 210 ? 4.647 23.107 67.755 1.00 32.71 248 MET A C 1
ATOM 3430 O O . MET A 1 210 ? 5.156 23.940 67.000 1.00 37.45 248 MET A O 1
ATOM 3444 N N . LYS A 1 211 ? 5.102 21.862 67.868 1.00 33.62 249 LYS A N 1
ATOM 3445 C CA . LYS A 1 211 ? 6.195 21.362 67.050 1.00 39.14 249 LYS A CA 1
ATOM 3446 C C . LYS A 1 211 ? 5.668 20.828 65.718 1.00 33.82 249 LYS A C 1
ATOM 3447 O O . LYS A 1 211 ? 4.470 20.601 65.537 1.00 32.89 249 LYS A O 1
ATOM 3466 N N . PHE A 1 212 ? 6.597 20.601 64.787 1.00 34.04 250 PHE A N 1
ATOM 3467 C CA . PHE A 1 212 ? 6.225 20.331 63.401 1.00 28.85 250 PHE A CA 1
ATOM 3468 C C . PHE A 1 212 ? 5.367 19.077 63.267 1.00 30.16 250 PHE A C 1
ATOM 3469 O O . PHE A 1 212 ? 4.381 19.072 62.519 1.00 31.39 250 PHE A O 1
ATOM 3486 N N . GLU A 1 213 ? 5.735 17.996 63.956 1.00 36.57 251 GLU A N 1
ATOM 3487 C CA . GLU A 1 213 ? 4.975 16.755 63.829 1.00 39.24 251 GLU A CA 1
ATOM 3488 C C . GLU A 1 213 ? 3.505 16.976 64.167 1.00 35.85 251 GLU A C 1
ATOM 3489 O O . GLU A 1 213 ? 2.616 16.503 63.447 1.00 39.53 251 GLU A O 1
ATOM 3501 N N . GLN A 1 214 ? 3.229 17.714 65.246 1.00 33.27 252 GLN A N 1
ATOM 3502 C CA . GLN A 1 214 ? 1.847 17.981 65.631 1.00 32.44 252 GLN A CA 1
ATOM 3503 C C . GLN A 1 214 ? 1.187 18.960 64.670 1.00 29.78 252 GLN A C 1
ATOM 3504 O O . GLN A 1 214 ? -0.001 18.827 64.358 1.00 29.90 252 GLN A O 1
ATOM 3518 N N . PHE A 1 215 ? 1.941 19.952 64.197 1.00 28.69 253 PHE A N 1
ATOM 3519 C CA . PHE A 1 215 ? 1.424 20.864 63.182 1.00 24.03 253 PHE A CA 1
ATOM 3520 C C . PHE A 1 215 ? 1.035 20.106 61.919 1.00 26.51 253 PHE A C 1
ATOM 3521 O O . PHE A 1 215 ? -0.035 20.343 61.348 1.00 27.14 253 PHE A O 1
ATOM 3538 N N . ALA A 1 216 ? 1.880 19.170 61.484 1.00 29.78 254 ALA A N 1
ATOM 3539 C CA . ALA A 1 216 ? 1.578 18.382 60.294 1.00 25.95 254 ALA A CA 1
ATOM 3540 C C . ALA A 1 216 ? 0.288 17.592 60.468 1.00 28.10 254 ALA A C 1
ATOM 3541 O O . ALA A 1 216 ? -0.563 17.558 59.571 1.00 33.55 254 ALA A O 1
ATOM 3548 N N . SER A 1 217 ? 0.137 16.918 61.610 1.00 29.89 255 SER A N 1
ATOM 3549 C CA . SER A 1 217 ? -1.062 16.123 61.845 1.00 30.54 255 SER A CA 1
ATOM 3550 C C . SER A 1 217 ? -2.294 17.008 61.998 1.00 29.05 255 SER A C 1
ATOM 3551 O O . SER A 1 217 ? -3.387 16.639 61.554 1.00 34.40 255 SER A O 1
ATOM 3559 N N . MET A 1 218 ? -2.138 18.180 62.618 1.00 27.31 256 MET A N 1
ATOM 3560 C CA . MET A 1 218 ? -3.257 19.110 62.737 1.00 26.20 256 MET A CA 1
ATOM 3561 C C . MET A 1 218 ? -3.727 19.573 61.368 1.00 25.89 256 MET A C 1
ATOM 3562 O O . MET A 1 218 ? -4.933 19.627 61.099 1.00 26.09 256 MET A O 1
ATOM 3576 N N . LYS A 1 219 ? -2.789 19.933 60.497 1.00 23.32 257 LYS A N 1
ATOM 3577 C CA . LYS A 1 219 ? -3.174 20.424 59.180 1.00 24.46 257 LYS A CA 1
ATOM 3578 C C . LYS A 1 219 ? -3.817 19.323 58.356 1.00 24.75 257 LYS A C 1
ATOM 3579 O O . LYS A 1 219 ? -4.796 19.571 57.643 1.00 25.86 257 LYS A O 1
ATOM 3598 N N . LYS A 1 220 ? -3.294 18.097 58.446 1.00 25.23 258 LYS A N 1
ATOM 3599 C CA . LYS A 1 220 ? -3.914 16.996 57.723 1.00 27.94 258 LYS A CA 1
ATOM 3600 C C . LYS A 1 220 ? -5.343 16.800 58.199 1.00 29.04 258 LYS A C 1
ATOM 3601 O O . LYS A 1 220 ? -6.257 16.587 57.395 1.00 33.90 258 LYS A O 1
ATOM 3620 N N . SER A 1 221 ? -5.557 16.908 59.510 1.00 28.75 259 SER A N 1
ATOM 3621 C CA . SER A 1 221 ? -6.900 16.802 60.061 1.00 30.05 259 SER A CA 1
ATOM 3622 C C . SER A 1 221 ? -7.806 17.899 59.504 1.00 29.22 259 SER A C 1
ATOM 3623 O O . SER A 1 221 ? -8.925 17.627 59.048 1.00 30.89 259 SER A O 1
ATOM 3631 N N . ILE A 1 222 ? -7.336 19.149 59.536 1.00 27.48 260 ILE A N 1
ATOM 3632 C CA . ILE A 1 222 ? -8.124 20.263 59.007 1.00 26.92 260 ILE A CA 1
ATOM 3633 C C . ILE A 1 222 ? -8.378 20.080 57.513 1.00 27.10 260 ILE A C 1
ATOM 3634 O O . ILE A 1 222 ? -9.505 20.248 57.035 1.00 28.65 260 ILE A O 1
ATOM 3650 N N . PHE A 1 223 ? -7.332 19.746 56.756 1.00 25.95 261 PHE A N 1
ATOM 3651 C CA . PHE A 1 223 ? -7.473 19.583 55.313 1.00 26.45 261 PHE A CA 1
ATOM 3652 C C . PHE A 1 223 ? -8.366 18.403 54.945 1.00 29.00 261 PHE A C 1
ATOM 3653 O O . PHE A 1 223 ? -8.865 18.351 53.814 1.00 31.29 261 PHE A O 1
ATOM 3670 N N . SER A 1 224 ? -8.575 17.452 55.861 1.00 30.35 262 SER A N 1
ATOM 3671 C CA . SER A 1 224 ? -9.391 16.284 55.543 1.00 34.77 262 SER A CA 1
ATOM 3672 C C . SER A 1 224 ? -10.841 16.654 55.266 1.00 42.13 262 SER A C 1
ATOM 3673 O O . SER A 1 224 ? -11.576 15.843 54.693 1.00 41.75 262 SER A O 1
ATOM 3681 N N . ARG A 1 225 ? -11.276 17.850 55.667 1.00 38.09 263 ARG A N 1
ATOM 3682 C CA . ARG A 1 225 ? -12.598 18.313 55.263 1.00 49.97 263 ARG A CA 1
ATOM 3683 C C . ARG A 1 225 ? -12.717 18.354 53.746 1.00 42.18 263 ARG A C 1
ATOM 3684 O O . ARG A 1 225 ? -13.825 18.243 53.207 1.00 50.11 263 ARG A O 1
ATOM 3705 N N . LYS A 1 226 ? -11.593 18.510 53.046 1.00 54.59 264 LYS A N 1
ATOM 3706 C CA . LYS A 1 226 ? -11.573 18.612 51.588 1.00 60.13 264 LYS A CA 1
ATOM 3707 C C . LYS A 1 226 ? -12.607 19.625 51.105 1.00 56.80 264 LYS A C 1
ATOM 3708 O O . LYS A 1 226 ? -13.415 19.358 50.212 1.00 66.64 264 LYS A O 1
ATOM 3727 N N . GLU A 1 227 ? -12.579 20.803 51.722 1.00 52.65 265 GLU A N 1
ATOM 3728 C CA . GLU A 1 227 ? -13.508 21.866 51.373 1.00 69.32 265 GLU A CA 1
ATOM 3729 C C . GLU A 1 227 ? -13.115 22.495 50.042 1.00 61.99 265 GLU A C 1
ATOM 3730 O O . GLU A 1 227 ? -11.933 22.612 49.708 1.00 60.16 265 GLU A O 1
ATOM 3742 N N . ASP A 1 228 ? -14.125 22.897 49.276 1.00 62.84 266 ASP A N 1
ATOM 3743 C CA . ASP A 1 228 ? -13.894 23.684 48.073 1.00 58.15 266 ASP A CA 1
ATOM 3744 C C . ASP A 1 228 ? -13.632 25.126 48.483 1.00 52.49 266 ASP A C 1
ATOM 3745 O O . ASP A 1 228 ? -14.492 25.772 49.092 1.00 59.80 266 ASP A O 1
ATOM 3754 N N . LYS A 1 229 ? -12.445 25.625 48.157 1.00 50.33 267 LYS A N 1
ATOM 3755 C CA . LYS A 1 229 ? -11.987 26.929 48.604 1.00 44.23 267 LYS A CA 1
ATOM 3756 C C . LYS A 1 229 ? -11.716 27.822 47.400 1.00 66.71 267 LYS A C 1
ATOM 3757 O O . LYS A 1 229 ? -11.295 27.352 46.339 1.00 61.97 267 LYS A O 1
ATOM 3776 N N . LYS A 1 230 ? -11.966 29.118 47.578 1.00 42.95 268 LYS A N 1
ATOM 3777 C CA . LYS A 1 230 ? -11.646 30.133 46.580 1.00 44.29 268 LYS A CA 1
ATOM 3778 C C . LYS A 1 230 ? -10.946 31.276 47.296 1.00 46.11 268 LYS A C 1
ATOM 3779 O O . LYS A 1 230 ? -11.535 31.913 48.175 1.00 47.21 268 LYS A O 1
ATOM 3783 N N . ILE A 1 231 ? -9.697 31.537 46.924 1.00 38.81 269 ILE A N 1
ATOM 3784 C CA . ILE A 1 231 ? -8.854 32.476 47.651 1.00 34.09 269 ILE A CA 1
ATOM 3785 C C . ILE A 1 231 ? -8.067 33.314 46.653 1.00 42.27 269 ILE A C 1
ATOM 3786 O O . ILE A 1 231 ? -7.584 32.800 45.640 1.00 36.24 269 ILE A O 1
ATOM 3802 N N . LYS A 1 232 ? -7.948 34.611 46.938 1.00 31.57 270 LYS A N 1
ATOM 3803 C CA . LYS A 1 232 ? -7.185 35.536 46.111 1.00 30.46 270 LYS A CA 1
ATOM 3804 C C . LYS A 1 232 ? -6.197 36.310 46.970 1.00 27.69 270 LYS A C 1
ATOM 3805 O O . LYS A 1 232 ? -6.534 36.750 48.074 1.00 28.27 270 LYS A O 1
ATOM 3824 N N . PHE A 1 233 ? -4.977 36.470 46.460 1.00 25.58 271 PHE A N 1
ATOM 3825 C CA . PHE A 1 233 ? -3.958 37.293 47.093 1.00 23.98 271 PHE A CA 1
ATOM 3826 C C . PHE A 1 233 ? -3.858 38.617 46.349 1.00 25.89 271 PHE A C 1
ATOM 3827 O O . PHE A 1 233 ? -3.936 38.657 45.115 1.00 29.04 271 PHE A O 1
ATOM 3844 N N . SER A 1 234 ? -3.691 39.702 47.100 1.00 23.39 272 SER A N 1
ATOM 3845 C CA . SER A 1 234 ? -3.494 41.009 46.493 1.00 23.97 272 SER A CA 1
ATOM 3846 C C . SER A 1 234 ? -2.566 41.833 47.373 1.00 22.24 272 SER A C 1
ATOM 3847 O O . SER A 1 234 ? -2.242 41.453 48.501 1.00 21.23 272 SER A O 1
ATOM 3855 N N . ASP A 1 235 ? -2.123 42.964 46.831 1.00 22.45 273 ASP A N 1
ATOM 3856 C CA . ASP A 1 235 ? -1.252 43.903 47.539 1.00 21.81 273 ASP A CA 1
ATOM 3857 C C . ASP A 1 235 ? -0.001 43.206 48.078 1.00 20.37 273 ASP A C 1
ATOM 3858 O O . ASP A 1 235 ? 0.371 43.354 49.240 1.00 21.83 273 ASP A O 1
ATOM 3867 N N . ILE A 1 236 ? 0.662 42.440 47.219 1.00 17.75 274 ILE A N 1
ATOM 3868 C CA . ILE A 1 236 ? 1.812 41.652 47.653 1.00 16.27 274 ILE A CA 1
ATOM 3869 C C . ILE A 1 236 ? 3.046 42.537 47.737 1.00 15.50 274 ILE A C 1
ATOM 3870 O O . ILE A 1 236 ? 3.420 43.207 46.764 1.00 18.78 274 ILE A O 1
ATOM 3886 N N . ASN A 1 237 ? 3.684 42.531 48.910 1.00 16.70 275 ASN A N 1
ATOM 3887 C CA . ASN A 1 237 ? 4.952 43.207 49.143 1.00 17.11 275 ASN A CA 1
ATOM 3888 C C . ASN A 1 237 ? 5.953 42.169 49.614 1.00 16.80 275 ASN A C 1
ATOM 3889 O O . ASN A 1 237 ? 5.689 41.452 50.585 1.00 20.76 275 ASN A O 1
ATOM 3900 N N A ILE A 1 238 ? 7.111 42.100 48.960 0.48 19.84 276 ILE A N 1
ATOM 3901 N N B ILE A 1 238 ? 7.082 42.086 48.923 0.52 12.54 276 ILE A N 1
ATOM 3902 C CA A ILE A 1 238 ? 8.138 41.120 49.315 0.48 15.45 276 ILE A CA 1
ATOM 3903 C CA B ILE A 1 238 ? 8.159 41.176 49.286 0.52 15.67 276 ILE A CA 1
ATOM 3904 C C A ILE A 1 238 ? 9.470 41.837 49.518 0.48 18.15 276 ILE A C 1
ATOM 3905 C C B ILE A 1 238 ? 9.386 42.016 49.584 0.52 12.75 276 ILE A C 1
ATOM 3906 O O A ILE A 1 238 ? 10.024 42.415 48.573 0.48 15.68 276 ILE A O 1
ATOM 3907 O O B ILE A 1 238 ? 9.765 42.878 48.781 0.52 12.82 276 ILE A O 1
ATOM 3938 N N . SER A 1 239 ? 9.991 41.780 50.750 1.00 15.11 277 SER A N 1
ATOM 3939 C CA . SER A 1 239 ? 11.085 42.615 51.197 1.00 14.73 277 SER A CA 1
ATOM 3940 C C . SER A 1 239 ? 12.245 41.788 51.731 1.00 15.51 277 SER A C 1
ATOM 3941 O O . SER A 1 239 ? 12.031 40.788 52.424 1.00 16.07 277 SER A O 1
ATOM 3950 N N . PRO A 1 240 ? 13.481 42.212 51.479 1.00 16.18 278 PRO A N 1
ATOM 3951 C CA . PRO A 1 240 ? 14.626 41.525 52.077 1.00 18.15 278 PRO A CA 1
ATOM 3952 C C . PRO A 1 240 ? 14.651 41.763 53.578 1.00 19.68 278 PRO A C 1
ATOM 3953 O O . PRO A 1 240 ? 14.260 42.827 54.057 1.00 19.57 278 PRO A O 1
ATOM 3964 N N . TYR A 1 241 ? 15.114 40.752 54.308 1.00 14.72 279 TYR A N 1
ATOM 3965 C CA . TYR A 1 241 ? 15.021 40.733 55.768 1.00 13.92 279 TYR A CA 1
ATOM 3966 C C . TYR A 1 241 ? 16.414 40.596 56.372 1.00 15.55 279 TYR A C 1
ATOM 3967 O O . TYR A 1 241 ? 16.955 39.477 56.440 1.00 16.62 279 TYR A O 1
ATOM 3985 N N . PRO A 1 242 ? 17.040 41.691 56.804 1.00 16.00 280 PRO A N 1
ATOM 3986 C CA . PRO A 1 242 ? 18.382 41.585 57.394 1.00 16.13 280 PRO A CA 1
ATOM 3987 C C . PRO A 1 242 ? 18.365 40.716 58.635 1.00 15.95 280 PRO A C 1
ATOM 3988 O O . PRO A 1 242 ? 17.429 40.765 59.432 1.00 16.53 280 PRO A O 1
ATOM 3999 N N . ASN A 1 243 ? 19.430 39.938 58.805 1.00 16.70 281 ASN A N 1
ATOM 4000 C CA . ASN A 1 243 ? 19.535 39.075 59.970 1.00 16.97 281 ASN A CA 1
ATOM 4001 C C . ASN A 1 243 ? 21.004 38.791 60.248 1.00 21.16 281 ASN A C 1
ATOM 4002 O O . ASN A 1 243 ? 21.870 38.994 59.393 1.00 23.32 281 ASN A O 1
ATOM 4013 N N . LEU A 1 244 ? 21.266 38.311 61.461 1.00 20.15 282 LEU A N 1
ATOM 4014 C CA . LEU A 1 244 ? 22.612 37.964 61.895 1.00 22.09 282 LEU A CA 1
ATOM 4015 C C . LEU A 1 244 ? 22.832 36.461 61.946 1.00 23.24 282 LEU A C 1
ATOM 4016 O O . LEU A 1 244 ? 23.690 35.987 62.697 1.00 30.58 282 LEU A O 1
ATOM 4032 N N . GLU A 1 245 ? 22.059 35.701 61.180 1.00 22.74 283 GLU A N 1
ATOM 4033 C CA . GLU A 1 245 ? 22.161 34.249 61.171 1.00 24.94 283 GLU A CA 1
ATOM 4034 C C . GLU A 1 245 ? 22.663 33.723 59.836 1.00 33.02 283 GLU A C 1
ATOM 4035 O O . GLU A 1 245 ? 22.578 32.516 59.583 1.00 29.33 283 GLU A O 1
ATOM 4047 N N . ASN A 1 246 ? 23.175 34.599 58.977 1.00 29.80 284 ASN A N 1
ATOM 4048 C CA . ASN A 1 246 ? 23.674 34.197 57.667 1.00 41.45 284 ASN A CA 1
ATOM 4049 C C . ASN A 1 246 ? 22.615 33.403 56.903 1.00 29.02 284 ASN A C 1
ATOM 4050 O O . ASN A 1 246 ? 22.885 32.345 56.329 1.00 31.73 284 ASN A O 1
ATOM 4061 N N . GLU A 1 247 ? 21.386 33.914 56.912 1.00 20.02 285 GLU A N 1
ATOM 4062 C CA . GLU A 1 247 ? 20.305 33.302 56.158 1.00 20.06 285 GLU A CA 1
ATOM 4063 C C . GLU A 1 247 ? 19.783 34.301 55.142 1.00 17.18 285 GLU A C 1
ATOM 4064 O O . GLU A 1 247 ? 19.852 35.511 55.350 1.00 17.73 285 GLU A O 1
ATOM 4076 N N . THR A 1 248 ? 19.261 33.777 54.034 1.00 19.09 286 THR A N 1
ATOM 4077 C CA . THR A 1 248 ? 18.597 34.603 53.032 1.00 19.25 286 THR A CA 1
ATOM 4078 C C . THR A 1 248 ? 17.130 34.627 53.417 1.00 16.39 286 THR A C 1
ATOM 4079 O O . THR A 1 248 ? 16.417 33.641 53.239 1.00 19.17 286 THR A O 1
ATOM 4090 N N . MET A 1 249 ? 16.696 35.743 53.982 1.00 15.20 287 MET A N 1
ATOM 4091 C CA . MET A 1 249 ? 15.365 35.860 54.553 1.00 17.06 287 MET A CA 1
ATOM 4092 C C . MET A 1 249 ? 14.602 36.977 53.865 1.00 16.06 287 MET A C 1
ATOM 4093 O O . MET A 1 249 ? 15.183 37.962 53.392 1.00 15.43 287 MET A O 1
ATOM 4107 N N . TYR A 1 250 ? 13.285 36.793 53.794 1.00 16.47 288 TYR A N 1
ATOM 4108 C CA . TYR A 1 250 ? 12.396 37.790 53.227 1.00 14.35 288 TYR A CA 1
ATOM 4109 C C . TYR A 1 250 ? 11.127 37.846 54.055 1.00 14.49 288 TYR A C 1
ATOM 4110 O O . TYR A 1 250 ? 10.741 36.869 54.708 1.00 14.90 288 TYR A O 1
ATOM 4128 N N . ARG A 1 251 ? 10.479 39.009 54.007 1.00 14.95 289 ARG A N 1
ATOM 4129 C CA . ARG A 1 251 ? 9.132 39.191 54.523 1.00 14.04 289 ARG A CA 1
ATOM 4130 C C . ARG A 1 251 ? 8.190 39.283 53.332 1.00 14.51 289 ARG A C 1
ATOM 4131 O O . ARG A 1 251 ? 8.481 39.993 52.368 1.00 16.15 289 ARG A O 1
ATOM 4152 N N . ILE A 1 252 ? 7.083 38.551 53.391 1.00 15.25 290 ILE A N 1
ATOM 4153 C CA . ILE A 1 252 ? 6.065 38.563 52.342 1.00 15.18 290 ILE A CA 1
ATOM 4154 C C . ILE A 1 252 ? 4.756 38.936 53.011 1.00 14.19 290 ILE A C 1
ATOM 4155 O O . ILE A 1 252 ? 4.266 38.192 53.862 1.00 16.16 290 ILE A O 1
ATOM 4171 N N . SER A 1 253 ? 4.183 40.070 52.626 1.00 16.18 291 SER A N 1
ATOM 4172 C CA . SER A 1 253 ? 2.895 40.492 53.149 1.00 15.75 291 SER A CA 1
ATOM 4173 C C . SER A 1 253 ? 1.910 40.636 52.002 1.00 16.89 291 SER A C 1
ATOM 4174 O O . SER A 1 253 ? 2.287 40.948 50.868 1.00 18.05 291 SER A O 1
ATOM 4182 N N . PHE A 1 254 ? 0.643 40.387 52.296 1.00 18.19 292 PHE A N 1
ATOM 4183 C CA . PHE A 1 254 ? -0.384 40.438 51.267 1.00 19.65 292 PHE A CA 1
ATOM 4184 C C . PHE A 1 254 ? -1.740 40.399 51.942 1.00 21.34 292 PHE A C 1
ATOM 4185 O O . PHE A 1 254 ? -1.855 40.036 53.117 1.00 21.38 292 PHE A O 1
ATOM 4202 N N . TYR A 1 255 ? -2.762 40.790 51.186 1.00 23.06 293 TYR A N 1
A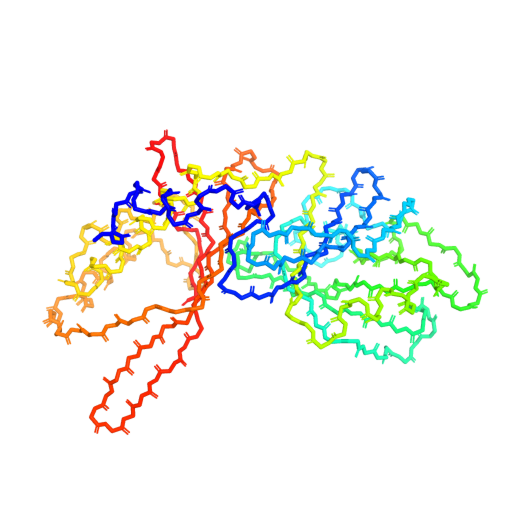TOM 4203 C CA . TYR A 1 255 ? -4.146 40.642 51.607 1.00 25.14 293 TYR A CA 1
ATOM 4204 C C . TYR A 1 255 ? -4.678 39.315 51.097 1.00 26.45 293 TYR A C 1
ATOM 4205 O O . TYR A 1 255 ? -4.422 38.923 49.953 1.00 25.97 293 TYR A O 1
ATOM 4223 N N . GLU A 1 256 ? -5.435 38.637 51.946 1.00 27.18 294 GLU A N 1
ATOM 4224 C CA . GLU A 1 256 ? -6.102 37.391 51.609 1.00 28.82 294 GLU A CA 1
ATOM 4225 C C . GLU A 1 256 ? -7.576 37.719 51.442 1.00 31.38 294 GLU A C 1
ATOM 4226 O O . GLU A 1 256 ? -8.212 38.192 52.386 1.00 32.48 294 GLU A O 1
ATOM 4238 N N . ASP A 1 257 ? -8.109 37.493 50.241 1.00 32.82 295 ASP A N 1
ATOM 4239 C CA . ASP A 1 257 ? -9.473 37.872 49.903 1.00 40.40 295 ASP A CA 1
ATOM 4240 C C . ASP A 1 257 ? -10.288 36.626 49.599 1.00 39.48 295 ASP A C 1
ATOM 4241 O O . ASP A 1 257 ? -9.808 35.699 48.939 1.00 44.55 295 ASP A O 1
ATOM 4250 N N . TYR A 1 258 ? -11.531 36.613 50.074 1.00 55.08 296 TYR A N 1
ATOM 4251 C CA . TYR A 1 258 ? -12.410 35.470 49.876 1.00 64.87 296 TYR A CA 1
ATOM 4252 C C . TYR A 1 258 ? -13.846 35.964 49.885 1.00 60.57 296 TYR A C 1
ATOM 4253 O O . TYR A 1 258 ? -14.231 36.741 50.764 1.00 63.24 296 TYR A O 1
ATOM 4257 N N . TYR A 1 259 ? -14.625 35.521 48.905 1.00 61.29 297 TYR A N 1
ATOM 4258 C CA . TYR A 1 259 ? -16.030 35.881 48.801 1.00 54.00 297 TYR A CA 1
ATOM 4259 C C . TYR A 1 259 ? -16.872 34.799 49.459 1.00 69.77 297 TYR A C 1
ATOM 4260 O O . TYR A 1 259 ? -16.639 33.605 49.245 1.00 76.64 297 TYR A O 1
ATOM 4264 N N . THR A 1 260 ? -17.834 35.223 50.272 1.00 76.37 298 THR A N 1
ATOM 4265 C CA . THR A 1 260 ? -18.850 34.345 50.826 1.00 80.59 298 THR A CA 1
ATOM 4266 C C . THR A 1 260 ? -20.208 34.825 50.336 1.00 70.52 298 THR A C 1
ATOM 4267 O O . THR A 1 260 ? -20.386 35.998 49.997 1.00 76.10 298 THR A O 1
ATOM 4278 N N . LYS A 1 261 ? -21.172 33.903 50.295 1.00 77.21 299 LYS A N 1
ATOM 4279 C CA . LYS A 1 261 ? -22.506 34.244 49.815 1.00 75.36 299 LYS A CA 1
ATOM 4280 C C . LYS A 1 261 ? -23.120 35.414 50.573 1.00 78.64 299 LYS A C 1
ATOM 4281 O O . LYS A 1 261 ? -24.128 35.963 50.114 1.00 83.57 299 LYS A O 1
ATOM 4300 N N . ASN A 1 262 ? -22.546 35.810 51.713 1.00 72.53 300 ASN A N 1
ATOM 4301 C CA . ASN A 1 262 ? -23.065 36.920 52.496 1.00 74.10 300 ASN A CA 1
ATOM 4302 C C . ASN A 1 262 ? -21.998 37.914 52.933 1.00 75.24 300 ASN A C 1
ATOM 4303 O O . ASN A 1 262 ? -22.317 38.844 53.682 1.00 71.59 300 ASN A O 1
ATOM 4314 N N . TYR A 1 263 ? -20.750 37.752 52.499 1.00 66.11 301 TYR A N 1
ATOM 4315 C CA . TYR A 1 263 ? -19.719 38.710 52.867 1.00 62.78 301 TYR A CA 1
ATOM 4316 C C . TYR A 1 263 ? -18.473 38.462 52.034 1.00 64.68 301 TYR A C 1
ATOM 4317 O O . TYR A 1 263 ? -18.139 37.314 51.732 1.00 68.39 301 TYR A O 1
ATOM 4335 N N . GLN A 1 264 ? -17.805 39.548 51.659 1.00 59.08 302 GLN A N 1
ATOM 4336 C CA . GLN A 1 264 ? -16.449 39.497 51.133 1.00 58.51 302 GLN A CA 1
ATOM 4337 C C . GLN A 1 264 ? -15.503 39.849 52.272 1.00 56.20 302 GLN A C 1
ATOM 4338 O O . GLN A 1 264 ? -15.704 40.855 52.960 1.00 56.22 302 GLN A O 1
ATOM 4342 N N . PHE A 1 265 ? -14.491 39.014 52.482 1.00 53.36 303 PHE A N 1
ATOM 4343 C CA . PHE A 1 265 ? -13.582 39.157 53.610 1.00 49.12 303 PHE A CA 1
ATOM 4344 C C . PHE A 1 265 ? -12.185 39.461 53.095 1.00 45.11 303 PHE A C 1
ATOM 4345 O O . PHE A 1 265 ? -11.716 38.822 52.148 1.00 44.69 303 PHE A O 1
ATOM 4349 N N . ARG A 1 266 ? -11.534 40.443 53.713 1.00 39.55 304 ARG A N 1
ATOM 4350 C CA . ARG A 1 266 ? -10.136 40.752 53.457 1.00 37.26 304 ARG A CA 1
ATOM 4351 C C . ARG A 1 266 ? -9.382 40.668 54.774 1.00 35.86 304 ARG A C 1
ATOM 4352 O O . ARG A 1 266 ? -9.773 41.301 55.760 1.00 39.14 304 ARG A O 1
ATOM 4373 N N . GLY A 1 267 ? -8.315 39.882 54.791 1.00 31.38 305 GLY A N 1
ATOM 4374 C CA . GLY A 1 267 ? -7.496 39.742 55.976 1.00 29.16 305 GLY A CA 1
ATOM 4375 C C . GLY A 1 267 ? -6.033 39.911 55.632 1.00 27.97 305 GLY A C 1
ATOM 4376 O O . GLY A 1 267 ? -5.591 39.575 54.538 1.00 25.79 305 GLY A O 1
ATOM 4380 N N . ASP A 1 268 ? -5.286 40.447 56.594 1.00 29.02 306 ASP A N 1
ATOM 4381 C CA . ASP A 1 268 ? -3.858 40.680 56.415 1.00 29.31 306 ASP A CA 1
ATOM 4382 C C . ASP A 1 268 ? -3.079 39.407 56.706 1.00 26.14 306 ASP A C 1
ATOM 4383 O O . ASP A 1 268 ? -3.256 38.784 57.759 1.00 29.58 306 ASP A O 1
ATOM 4392 N N . LYS A 1 269 ? -2.195 39.043 55.785 1.00 22.30 307 LYS A N 1
ATOM 4393 C CA . LYS A 1 269 ? -1.292 37.916 55.951 1.00 20.62 307 LYS A CA 1
ATOM 4394 C C . LYS A 1 269 ? 0.148 38.408 55.914 1.00 18.17 307 LYS A C 1
ATOM 4395 O O . LYS A 1 269 ? 0.490 39.317 55.151 1.00 18.44 307 LYS A O 1
ATOM 4414 N N . ILE A 1 270 ? 1.000 37.782 56.723 1.00 18.76 308 ILE A N 1
ATOM 4415 C CA . ILE A 1 270 ? 2.438 38.026 56.675 1.00 18.47 308 ILE A CA 1
ATOM 4416 C C . ILE A 1 270 ? 3.151 36.694 56.831 1.00 17.31 308 ILE A C 1
ATOM 4417 O O . ILE A 1 270 ? 2.808 35.900 57.713 1.00 19.89 308 ILE A O 1
ATOM 4433 N N . LEU A 1 271 ? 4.128 36.446 55.966 1.00 16.32 309 LEU A N 1
ATOM 4434 C CA . LEU A 1 271 ? 5.043 35.325 56.099 1.00 16.00 309 LEU A CA 1
ATOM 4435 C C . LEU A 1 271 ? 6.450 35.868 56.289 1.00 14.64 309 LEU A C 1
ATOM 4436 O O . LEU A 1 271 ? 6.871 36.784 55.575 1.00 16.55 309 LEU A O 1
ATOM 4452 N N . TYR A 1 272 ? 7.167 35.308 57.251 1.00 14.51 310 TYR A N 1
ATOM 4453 C CA . TYR A 1 272 ? 8.602 35.510 57.393 1.00 14.44 310 TYR A CA 1
ATOM 4454 C C . TYR A 1 272 ? 9.252 34.214 56.941 1.00 15.00 310 TYR A C 1
ATOM 4455 O O . TYR A 1 272 ? 8.939 33.150 57.474 1.00 15.04 310 TYR A O 1
ATOM 4473 N N . VAL A 1 273 ? 10.114 34.294 55.927 1.00 14.48 311 VAL A N 1
ATOM 4474 C CA . VAL A 1 273 ? 10.612 33.103 55.255 1.00 15.48 311 VAL A CA 1
ATOM 4475 C C . VAL A 1 273 ? 12.122 33.175 55.085 1.00 15.69 311 VAL A C 1
ATOM 4476 O O . VAL A 1 273 ? 12.731 34.243 55.114 1.00 16.52 311 VAL A O 1
ATOM 4489 N N . LYS A 1 274 ? 12.722 32.007 54.900 1.00 17.47 312 LYS A N 1
ATOM 4490 C CA . LYS A 1 274 ? 14.070 31.903 54.374 1.00 17.64 312 LYS A CA 1
ATOM 4491 C C . LYS A 1 274 ? 14.020 31.131 53.063 1.00 17.30 312 LYS A C 1
ATOM 4492 O O . LYS A 1 274 ? 13.029 30.467 52.747 1.00 19.29 312 LYS A O 1
ATOM 4511 N N . ILE A 1 275 ? 15.095 31.239 52.292 1.00 18.46 313 ILE A N 1
ATOM 4512 C CA . ILE A 1 275 ? 15.298 30.413 51.109 1.00 18.86 313 ILE A CA 1
ATOM 4513 C C . ILE A 1 275 ? 16.299 29.334 51.486 1.00 20.52 313 ILE A C 1
ATOM 4514 O O . ILE A 1 275 ? 17.430 29.641 51.884 1.00 23.07 313 ILE A O 1
ATOM 4530 N N . ASP A 1 276 ? 15.895 28.072 51.363 1.00 22.72 314 ASP A N 1
ATOM 4531 C CA . ASP A 1 276 ? 16.745 26.984 51.817 1.00 25.56 314 ASP A CA 1
ATOM 4532 C C . ASP A 1 276 ? 17.843 26.697 50.791 1.00 29.17 314 ASP A C 1
ATOM 4533 O O . ASP A 1 276 ? 17.937 27.337 49.738 1.00 27.53 314 ASP A O 1
ATOM 4542 N N . SER A 1 277 ? 18.699 25.726 51.115 1.00 32.61 315 SER A N 1
ATOM 4543 C CA . SER A 1 277 ? 19.849 25.427 50.271 1.00 37.18 315 SER A CA 1
ATOM 4544 C C . SER A 1 277 ? 19.444 24.957 48.881 1.00 38.74 315 SER A C 1
ATOM 4545 O O . SER A 1 277 ? 20.261 25.023 47.956 1.00 40.49 315 SER A O 1
ATOM 4553 N N . LYS A 1 278 ? 18.216 24.474 48.714 1.00 38.53 316 LYS A N 1
ATOM 4554 C CA . LYS A 1 278 ? 17.715 24.053 47.414 1.00 39.73 316 LYS A CA 1
ATOM 4555 C C . LYS A 1 278 ? 16.909 25.145 46.724 1.00 36.22 316 LYS A C 1
ATOM 4556 O O . LYS A 1 278 ? 16.274 24.881 45.698 1.00 39.24 316 LYS A O 1
ATOM 4575 N N . GLY A 1 279 ? 16.930 26.363 47.261 1.00 30.78 317 GLY A N 1
ATOM 4576 C CA . GLY A 1 279 ? 16.265 27.481 46.629 1.00 29.37 317 GLY A CA 1
ATOM 4577 C C . GLY A 1 279 ? 14.781 27.567 46.881 1.00 26.28 317 GLY A C 1
ATOM 4578 O O . GLY A 1 279 ? 14.087 28.273 46.146 1.00 27.97 317 GLY A O 1
ATOM 4582 N N . LYS A 1 280 ? 14.271 26.883 47.905 1.00 24.14 318 LYS A N 1
ATOM 4583 C CA . LYS A 1 280 ? 12.840 26.795 48.160 1.00 23.49 318 LYS A CA 1
ATOM 4584 C C . LYS A 1 280 ? 12.456 27.609 49.389 1.00 21.27 318 LYS A C 1
ATOM 4585 O O . LYS A 1 280 ? 13.203 27.664 50.372 1.00 21.42 318 LYS A O 1
ATOM 4604 N N . MET A 1 281 ? 11.270 28.212 49.327 1.00 20.39 319 MET A N 1
ATOM 4605 C CA . MET A 1 281 ? 10.720 28.958 50.451 1.00 18.50 319 MET A CA 1
ATOM 4606 C C . MET A 1 281 ? 10.470 28.043 51.640 1.00 19.16 319 MET A C 1
ATOM 4607 O O . MET A 1 281 ? 9.873 26.971 51.504 1.00 20.20 319 MET A O 1
ATOM 4621 N N . LYS A 1 282 ? 10.901 28.489 52.818 1.00 17.98 320 LYS A N 1
ATOM 4622 C CA . LYS A 1 282 ? 10.587 27.821 54.074 1.00 17.33 320 LYS A CA 1
ATOM 4623 C C . LYS A 1 282 ? 10.040 28.862 55.036 1.00 19.06 320 LYS A C 1
ATOM 4624 O O . LYS A 1 282 ? 10.745 29.813 55.390 1.00 17.86 320 LYS A O 1
ATOM 4643 N N . ILE A 1 283 ? 8.794 28.674 55.460 1.00 17.03 321 ILE A N 1
ATOM 4644 C CA . ILE A 1 283 ? 8.110 29.631 56.323 1.00 17.15 321 ILE A CA 1
ATOM 4645 C C . ILE A 1 283 ? 8.601 29.456 57.754 1.00 18.50 321 ILE A C 1
ATOM 4646 O O . ILE A 1 283 ? 8.602 28.342 58.293 1.00 20.79 321 ILE A O 1
ATOM 4662 N N . LEU A 1 284 ? 9.012 30.566 58.373 1.00 16.28 322 LEU A N 1
ATOM 4663 C CA . LEU A 1 284 ? 9.482 30.585 59.753 1.00 16.23 322 LEU A CA 1
ATOM 4664 C C . LEU A 1 284 ? 8.450 31.136 60.723 1.00 16.13 322 LEU A C 1
ATOM 4665 O O . LEU A 1 284 ? 8.494 30.805 61.913 1.00 17.01 322 LEU A O 1
ATOM 4681 N N . ALA A 1 285 ? 7.542 31.976 60.244 1.00 15.56 323 ALA A N 1
ATOM 4682 C CA . ALA A 1 285 ? 6.471 32.534 61.049 1.00 14.77 323 ALA A CA 1
ATOM 4683 C C . ALA A 1 285 ? 5.365 32.958 60.102 1.00 15.13 323 ALA A C 1
ATOM 4684 O O . ALA A 1 285 ? 5.637 33.469 59.009 1.00 15.94 323 ALA A O 1
ATOM 4691 N N . GLU A 1 286 ? 4.122 32.742 60.522 1.00 16.29 324 GLU A N 1
ATOM 4692 C CA . GLU A 1 286 ? 2.981 33.014 59.661 1.00 15.06 324 GLU A CA 1
ATOM 4693 C C . GLU A 1 286 ? 1.866 33.660 60.462 1.00 16.99 324 GLU A C 1
ATOM 4694 O O . GLU A 1 286 ? 1.446 33.133 61.499 1.00 17.37 324 GLU A O 1
ATOM 4706 N N . GLN A 1 287 ? 1.397 34.797 59.963 1.00 18.43 325 GLN A N 1
ATOM 4707 C CA . GLN A 1 287 ? 0.118 35.357 60.332 1.00 23.08 325 GLN A CA 1
ATOM 4708 C C . GLN A 1 287 ? -0.838 35.050 59.184 1.00 25.08 325 GLN A C 1
ATOM 4709 O O . GLN A 1 287 ? -1.886 34.435 59.375 1.00 28.88 325 GLN A O 1
#

B-factor: mean 31.34, std 14.73, range [11.98, 114.95]

Foldseek 3Di:
DLLDLVVLLVVCDPAQQFFWDWPAKFKEFEAEQVQQKTWIWIGGSRDIDTQDIDGPWAFADADAAAEQPPRAAHAWKWWKAAWDQPVALQFPGTKIFTPPPDQLSVLVPGYDGPAIETEHRPVPDDDHNRPNSGHIYDHNVRVVSVNVVRPPGGYMYHYAHHDDGTDDSSLVSNASSLVVQLVVCVQQLVLVSVLVQADQPQAGDPVRDHSVVVSVVSNVVSVVRDRFDKDWARWMKGFIHDDPPFGKIKIKTWIWGDDPVDIDIDIKIFIWTQDPVRGTHTRGID

Solvent-accessible surface area: 14499 Å² total; per-residue (Å²): 87,81,67,106,78,98,54,24,45,86,77,0,23,152,67,63,12,31,5,0,40,11,98,98,82,9,0,0,0,10,0,10,0,56,83,54,33,0,65,0,32,8,2,79,100,6,134,45,170,103,21,6,60,11,112,140,2,44,0,0,33,78,20,32,5,107,96,112,56,26,48,55,1,4,5,0,0,5,44,19,37,88,106,64,115,40,79,64,82,78,40,7,50,10,0,2,34,14,62,10,30,11,24,7,2,102,19,67,56,25,69,24,27,45,4,56,0,2,0,35,8,109,120,64,56,213,19,49,68,112,104,6,152,0,6,2,0,0,89,45,148,47,0,96,113,0,5,129,20,11,110,141,93,107,8,0,2,0,2,4,18,127,114,149,52,52,3,114,77,72,47,0,0,18,0,2,8,24,0,25,33,10,37,77,4,80,27,92,5,55,15,125,49,3,21,34,4,2,14,125,172,41,25,81,57,130,84,176,53,151,44,125,84,2,21,72,58,38,139,74,95,2,73,187,125,98,153,49,82,19,136,26,35,51,29,10,0,1,2,8,1,33,86,123,153,72,54,15,3,6,0,14,7,65,52,23,40,84,62,205,137,133,96,44,146,34,88,27,28,0,5,0,26,24,38,108,180,38,63,0,39,0,2,0,51,97

CATH classification: 2.40.440.10

InterPro domains:
  IPR005490 L,D-transpeptidase catalytic domain [PF03734] (67-193)
  IPR005490 L,D-transpeptidase catalytic domain [PS52029] (66-197)
  IPR005490 L,D-transpeptidase catalytic domain [cd16913] (68-189)
  IPR038063 L,D-transpeptidase catalytic domain-like [G3DSA:2.40.440.10] (63-197)
  IPR038063 L,D-transpeptidase catalytic domain-like [SSF141523] (71-191)
  IPR054516 Cell-shape determining Csd6, N-terminal dimerization domain [PF22401] (20-50)
  IPR056203 Cds6, C-terminal domain [PF24125] (214-325)